Protein AF-E1JUS2-F1 (afdb_monomer_lite)

Sequence (202 aa):
METLTYNEILALEPRILEAEALARELAGSPTYDLWYSAVKPAFKFLVGIMSKHADPRLRTSEAYDVVYRHLLAIYETRPTDGAMPPPVAAPASPSSDPGQRICPACGQDMRDAESCGGPLIQVAGRVYERVRFGQESGNRWEEFDFCPECGVSHGGLHHPGCDIEECPRCRRQYLSCDCGEEEDGPGGPEAIPAMMPCEVLQ

Organism: NCBI:txid596151

Structure (mmCIF, N/CA/C/O backbone):
data_AF-E1JUS2-F1
#
_entry.id   AF-E1JUS2-F1
#
loop_
_atom_site.group_PDB
_atom_site.id
_atom_site.type_symbol
_atom_site.label_atom_id
_atom_site.label_alt_id
_atom_site.label_comp_id
_atom_site.label_asym_id
_atom_site.label_entity_id
_atom_site.label_seq_id
_atom_site.pdbx_PDB_ins_code
_atom_site.Cartn_x
_atom_site.Cartn_y
_atom_site.Cartn_z
_atom_site.occupancy
_atom_site.B_iso_or_equiv
_atom_site.auth_seq_id
_atom_site.auth_comp_id
_atom_site.auth_asym_id
_atom_site.auth_atom_id
_atom_site.pdbx_PDB_model_num
ATOM 1 N N . MET A 1 1 ? 4.082 21.229 -14.646 1.00 55.91 1 MET A N 1
ATOM 2 C CA . MET A 1 1 ? 5.490 20.789 -14.711 1.00 55.91 1 MET A CA 1
ATOM 3 C C . MET A 1 1 ? 5.667 20.082 -16.035 1.00 55.91 1 MET A C 1
ATOM 5 O O . MET A 1 1 ? 4.731 19.426 -16.470 1.00 55.91 1 MET A O 1
ATOM 9 N N . GLU A 1 2 ? 6.786 20.304 -16.710 1.00 62.16 2 GLU A N 1
ATOM 10 C CA . GLU A 1 2 ? 7.093 19.642 -17.980 1.00 62.16 2 GLU A CA 1
ATOM 11 C C . GLU A 1 2 ? 7.335 18.147 -17.712 1.00 62.16 2 GLU A C 1
ATOM 13 O O . GLU A 1 2 ? 7.986 17.799 -16.726 1.00 62.16 2 GLU A O 1
ATOM 18 N N . THR A 1 3 ? 6.748 17.261 -18.516 1.00 71.38 3 THR A N 1
ATOM 19 C CA . THR A 1 3 ? 6.907 15.809 -18.355 1.00 71.38 3 THR A CA 1
ATOM 20 C C . THR A 1 3 ? 8.319 15.393 -18.746 1.00 71.38 3 THR A C 1
ATOM 22 O O . THR A 1 3 ? 8.713 15.607 -19.891 1.00 71.38 3 THR A O 1
ATOM 25 N N . LEU A 1 4 ? 9.053 14.777 -17.817 1.00 80.19 4 LEU A N 1
ATOM 26 C CA . LEU A 1 4 ? 10.396 14.258 -18.070 1.00 80.19 4 LEU A CA 1
ATOM 27 C C . LEU A 1 4 ? 10.351 13.077 -19.046 1.00 80.19 4 LEU A C 1
ATOM 29 O O . LEU A 1 4 ? 9.523 12.173 -18.928 1.00 80.19 4 LEU A O 1
ATOM 33 N N . THR A 1 5 ? 11.275 13.064 -19.994 1.00 87.56 5 THR A N 1
ATOM 34 C CA . THR A 1 5 ? 11.527 11.917 -20.864 1.00 87.56 5 THR A CA 1
ATOM 35 C C . THR A 1 5 ? 12.328 10.845 -20.127 1.00 87.56 5 THR A C 1
ATOM 37 O O . THR A 1 5 ? 13.060 11.122 -19.178 1.00 87.56 5 THR A O 1
ATOM 40 N N . TYR A 1 6 ? 12.258 9.601 -20.606 1.00 83.50 6 TYR A N 1
ATOM 41 C CA . TYR A 1 6 ? 13.016 8.493 -20.019 1.00 83.50 6 TYR A CA 1
ATOM 42 C C . TYR A 1 6 ? 14.532 8.760 -19.967 1.00 83.50 6 TYR A C 1
ATOM 44 O O . TYR A 1 6 ? 15.177 8.490 -18.959 1.00 83.50 6 TYR A O 1
ATOM 52 N N . ASN A 1 7 ? 15.096 9.367 -21.017 1.00 86.56 7 ASN A N 1
ATOM 53 C CA . ASN A 1 7 ? 16.523 9.698 -21.072 1.00 86.56 7 ASN A CA 1
ATOM 54 C C . ASN A 1 7 ? 16.923 10.768 -20.044 1.00 86.56 7 ASN A C 1
ATOM 56 O O . ASN A 1 7 ? 18.016 10.706 -19.486 1.00 86.56 7 ASN A O 1
ATOM 60 N N . GLU A 1 8 ? 16.046 11.737 -19.776 1.00 85.25 8 GLU A N 1
ATOM 61 C CA . GLU A 1 8 ? 16.278 12.748 -18.738 1.00 85.25 8 GLU A CA 1
ATOM 62 C C . GLU A 1 8 ? 16.231 12.125 -17.343 1.00 85.25 8 GLU A C 1
ATOM 64 O O . GLU A 1 8 ? 17.037 12.477 -16.486 1.00 85.25 8 GLU A O 1
ATOM 69 N N . ILE A 1 9 ? 15.345 11.151 -17.129 1.00 85.19 9 ILE A N 1
ATOM 70 C CA . ILE A 1 9 ? 15.266 10.406 -15.871 1.00 85.19 9 ILE A CA 1
ATOM 71 C C . ILE A 1 9 ? 16.518 9.533 -15.678 1.00 85.19 9 ILE A C 1
ATOM 73 O O . ILE A 1 9 ? 17.108 9.547 -14.599 1.00 85.19 9 ILE A O 1
ATOM 77 N N . LEU A 1 10 ? 16.978 8.835 -16.722 1.00 84.31 10 LEU A N 1
ATOM 78 C CA . LEU A 1 10 ? 18.216 8.046 -16.692 1.00 84.31 10 LEU A CA 1
ATOM 79 C C . LEU A 1 10 ? 19.448 8.882 -16.325 1.00 84.31 10 LEU A C 1
ATOM 81 O O . LEU A 1 10 ? 20.312 8.417 -15.584 1.00 84.31 10 LEU A O 1
ATOM 85 N N . ALA A 1 11 ? 19.536 10.114 -16.832 1.00 84.12 11 ALA A N 1
ATOM 86 C CA . ALA A 1 11 ? 20.641 11.017 -16.522 1.00 84.12 11 ALA A CA 1
ATOM 87 C C . ALA A 1 11 ? 20.652 11.461 -15.048 1.00 84.12 11 ALA A C 1
ATOM 89 O O . ALA A 1 11 ? 21.707 11.807 -14.517 1.00 84.12 11 ALA A O 1
ATOM 90 N N . LEU A 1 12 ? 19.486 11.459 -14.399 1.00 81.56 12 LEU A N 1
ATOM 91 C CA . LEU A 1 12 ? 19.306 11.854 -13.004 1.00 81.56 12 LEU A CA 1
ATOM 92 C C . LEU A 1 12 ? 19.470 10.677 -12.031 1.00 81.56 12 LEU A C 1
ATOM 94 O O . LEU A 1 12 ? 19.869 10.894 -10.888 1.00 81.56 12 LEU A O 1
ATOM 98 N N . GLU A 1 13 ? 19.184 9.446 -12.464 1.00 80.56 13 GLU A N 1
ATOM 99 C CA . GLU A 1 13 ? 19.273 8.254 -11.620 1.00 80.56 13 GLU A CA 1
ATOM 100 C C . GLU A 1 13 ? 19.847 7.043 -12.385 1.00 80.56 13 GLU A C 1
ATOM 102 O O . GLU A 1 13 ? 19.099 6.231 -12.938 1.00 80.56 13 GLU A O 1
ATOM 107 N N . PRO A 1 14 ? 21.182 6.866 -12.396 1.00 78.38 14 PRO A N 1
ATOM 108 C CA . PRO A 1 14 ? 21.829 5.798 -13.155 1.00 78.38 14 PRO A CA 1
ATOM 109 C C . PRO A 1 14 ? 21.494 4.388 -12.642 1.00 78.38 14 PRO A C 1
ATOM 111 O O . PRO A 1 14 ? 21.668 3.428 -13.388 1.00 78.38 14 PRO A O 1
ATOM 114 N N . ARG A 1 15 ? 20.955 4.231 -11.420 1.00 77.25 15 ARG A N 1
ATOM 115 C CA . ARG A 1 15 ? 20.490 2.927 -10.902 1.00 77.25 15 ARG A CA 1
ATOM 116 C C . ARG A 1 15 ? 19.297 2.359 -11.675 1.00 77.25 15 ARG A C 1
ATOM 118 O O . ARG A 1 15 ? 19.045 1.160 -11.609 1.00 77.25 15 ARG A O 1
ATOM 125 N N . ILE A 1 16 ? 18.593 3.176 -12.461 1.00 80.38 16 ILE A N 1
ATOM 126 C CA . ILE A 1 16 ? 17.567 2.681 -13.391 1.00 80.38 16 ILE A CA 1
ATOM 127 C C . ILE A 1 16 ? 18.177 1.712 -14.415 1.00 80.38 16 ILE A C 1
ATOM 129 O O . ILE A 1 16 ? 17.523 0.740 -14.787 1.00 80.38 16 ILE A O 1
ATOM 133 N N . LEU A 1 17 ? 19.447 1.894 -14.798 1.00 82.19 17 LEU A N 1
ATOM 134 C CA . LEU A 1 17 ? 20.147 0.975 -15.700 1.00 82.19 17 LEU A CA 1
ATOM 135 C C . LEU A 1 17 ? 20.328 -0.422 -15.087 1.00 82.19 17 LEU A C 1
ATOM 137 O O . LEU A 1 17 ? 20.298 -1.413 -15.811 1.00 82.19 17 LEU A O 1
ATOM 141 N N . GLU A 1 18 ? 20.483 -0.522 -13.764 1.00 81.25 18 GLU A N 1
ATOM 142 C CA . GLU A 1 18 ? 20.555 -1.812 -13.063 1.00 81.25 18 GLU A CA 1
ATOM 143 C C . GLU A 1 18 ? 19.201 -2.534 -13.119 1.00 81.25 18 GLU A C 1
ATOM 145 O O . GLU A 1 18 ? 19.141 -3.735 -13.384 1.00 81.25 18 GLU A O 1
ATOM 150 N N . ALA A 1 19 ? 18.105 -1.788 -12.943 1.00 76.69 19 ALA A N 1
ATOM 151 C CA . ALA A 1 19 ? 16.752 -2.316 -13.087 1.00 76.69 19 ALA A CA 1
ATOM 152 C C . ALA A 1 19 ? 16.449 -2.735 -14.537 1.00 76.69 19 ALA A C 1
ATOM 154 O O . ALA A 1 19 ? 15.853 -3.789 -14.752 1.00 76.69 19 ALA A O 1
ATOM 155 N N . GLU A 1 20 ? 16.900 -1.963 -15.533 1.00 82.19 20 GLU A N 1
ATOM 156 C CA . GLU A 1 20 ? 16.817 -2.353 -16.944 1.00 82.19 20 GLU A CA 1
ATOM 157 C C . GLU A 1 20 ? 17.622 -3.615 -17.250 1.00 82.19 20 GLU A C 1
ATOM 159 O O . GLU A 1 20 ? 17.137 -4.485 -17.969 1.00 82.19 20 GLU A O 1
ATOM 164 N N . ALA A 1 21 ? 18.849 -3.726 -16.736 1.00 83.00 21 ALA A N 1
ATOM 165 C CA . ALA A 1 21 ? 19.699 -4.889 -16.966 1.00 83.00 21 ALA A CA 1
ATOM 166 C C . ALA A 1 21 ? 19.042 -6.164 -16.422 1.00 83.00 21 ALA A C 1
ATOM 168 O O . ALA A 1 21 ? 18.943 -7.155 -17.145 1.00 83.00 21 ALA A O 1
ATOM 169 N N . LEU A 1 22 ? 18.501 -6.102 -15.201 1.00 80.31 22 LEU A N 1
ATOM 170 C CA . LEU A 1 22 ? 17.740 -7.196 -14.599 1.00 80.31 22 LEU A CA 1
ATOM 171 C C . LEU A 1 22 ? 16.471 -7.521 -15.404 1.00 80.31 22 LEU A C 1
ATOM 173 O O . LEU A 1 22 ? 16.175 -8.684 -15.673 1.00 80.31 22 LEU A O 1
ATOM 177 N N . ALA A 1 23 ? 15.732 -6.495 -15.832 1.00 79.62 23 ALA A N 1
ATOM 178 C CA . ALA A 1 23 ? 14.540 -6.661 -16.657 1.00 79.62 23 ALA A CA 1
ATOM 179 C C . ALA A 1 23 ? 14.847 -7.338 -18.002 1.00 79.62 23 ALA A C 1
ATOM 181 O O . ALA A 1 23 ? 14.059 -8.174 -18.445 1.00 79.62 23 ALA A O 1
ATOM 182 N N . ARG A 1 24 ? 15.986 -7.006 -18.628 1.00 80.88 24 ARG A N 1
ATOM 183 C CA . ARG A 1 24 ? 16.476 -7.602 -19.883 1.00 80.88 24 ARG A CA 1
ATOM 184 C C . ARG A 1 24 ? 16.988 -9.026 -19.701 1.00 80.88 24 ARG A C 1
ATOM 186 O O . ARG A 1 24 ? 16.738 -9.853 -20.567 1.00 80.88 24 ARG A O 1
ATOM 193 N N . GLU A 1 25 ? 17.673 -9.328 -18.600 1.00 80.56 25 GLU A N 1
ATOM 194 C CA . GLU A 1 25 ? 18.136 -10.689 -18.287 1.00 80.56 25 GLU A CA 1
ATOM 195 C C . GLU A 1 25 ? 16.960 -11.664 -18.158 1.00 80.56 25 GLU A C 1
ATOM 197 O O . GLU A 1 25 ? 17.017 -12.805 -18.612 1.00 80.56 25 GLU A O 1
ATOM 202 N N . LEU A 1 26 ? 15.865 -11.180 -17.579 1.00 71.62 26 LEU A N 1
ATOM 203 C CA . LEU A 1 26 ? 14.646 -11.950 -17.372 1.00 71.62 26 LEU A CA 1
ATOM 204 C C . LEU A 1 26 ? 13.666 -11.830 -18.549 1.00 71.62 26 LEU A C 1
ATOM 206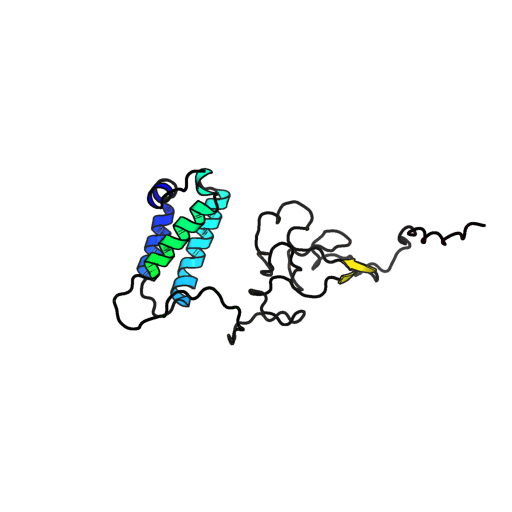 O O . LEU A 1 26 ? 12.640 -12.521 -18.564 1.00 71.62 26 LEU A O 1
ATOM 210 N N . ALA A 1 27 ? 13.949 -10.960 -19.524 1.00 67.56 27 ALA A N 1
ATOM 211 C CA . ALA A 1 27 ? 13.115 -10.777 -20.702 1.00 67.56 27 ALA A CA 1
ATOM 212 C C . ALA A 1 27 ? 13.061 -12.098 -21.478 1.00 67.56 27 ALA A C 1
ATOM 214 O O . ALA A 1 27 ? 14.073 -12.680 -21.863 1.00 67.56 27 ALA A O 1
ATOM 215 N N . GLY A 1 28 ? 11.850 -12.614 -21.667 1.00 60.00 28 GLY A N 1
ATOM 216 C CA . GLY A 1 28 ? 11.655 -13.967 -22.169 1.00 60.00 28 GLY A CA 1
ATOM 217 C C . GLY A 1 28 ? 11.531 -15.045 -21.086 1.00 60.00 28 GLY A C 1
ATOM 218 O O . GLY A 1 28 ? 11.646 -16.237 -21.369 1.00 60.00 28 GLY A O 1
ATOM 219 N N . SER A 1 29 ? 11.197 -14.687 -19.853 1.00 63.59 29 SER A N 1
ATOM 220 C CA . SER A 1 29 ? 10.541 -15.646 -18.969 1.00 63.59 29 SER A CA 1
ATOM 221 C C . SER A 1 29 ? 9.262 -16.193 -19.638 1.00 63.59 29 SER A C 1
ATOM 223 O O . SER A 1 29 ? 8.535 -15.434 -20.283 1.00 63.59 29 SER A O 1
ATOM 225 N N . PRO A 1 30 ? 8.968 -17.504 -19.551 1.00 60.56 30 PRO A N 1
ATOM 226 C CA . PRO A 1 30 ? 7.733 -18.080 -20.093 1.00 60.56 30 PRO A CA 1
ATOM 227 C C . PRO A 1 30 ? 6.469 -17.576 -19.380 1.00 60.56 30 PRO A C 1
ATOM 229 O O . PRO A 1 30 ? 5.373 -17.761 -19.898 1.00 60.56 30 PRO A O 1
ATOM 232 N N . THR A 1 31 ? 6.608 -16.938 -18.215 1.00 64.31 31 THR A N 1
ATOM 233 C CA . THR A 1 31 ? 5.482 -16.445 -17.415 1.00 64.31 31 THR A CA 1
ATOM 234 C C . THR A 1 31 ? 5.725 -15.012 -16.955 1.00 64.31 31 THR A C 1
ATOM 236 O O . THR A 1 31 ? 6.787 -14.721 -16.391 1.00 64.31 31 THR A O 1
ATOM 239 N N . TYR A 1 32 ? 4.709 -14.162 -17.115 1.00 65.31 32 TYR A N 1
ATOM 240 C CA . TYR A 1 32 ? 4.685 -12.792 -16.595 1.00 65.31 32 TYR A CA 1
ATOM 241 C C . TYR A 1 32 ? 5.000 -12.749 -15.099 1.00 65.31 32 TYR A C 1
ATOM 243 O O . TYR A 1 32 ? 5.825 -11.946 -14.676 1.00 65.31 32 TYR A O 1
ATOM 251 N N . ASP A 1 33 ? 4.429 -13.670 -14.319 1.00 62.38 33 ASP A N 1
ATOM 252 C CA . ASP A 1 33 ? 4.576 -13.691 -12.862 1.00 62.38 33 ASP A CA 1
ATOM 253 C C . ASP A 1 33 ? 6.027 -13.868 -12.416 1.00 62.38 33 ASP A C 1
ATOM 255 O O . ASP A 1 33 ? 6.490 -13.132 -11.554 1.00 62.38 33 ASP A O 1
ATOM 259 N N . LEU A 1 34 ? 6.793 -14.773 -13.035 1.00 66.75 34 LEU A N 1
ATOM 260 C CA . LEU A 1 34 ? 8.212 -14.946 -12.696 1.00 66.75 34 LEU A CA 1
ATOM 261 C C . LEU A 1 34 ? 9.044 -13.700 -13.018 1.00 66.75 34 LEU A C 1
ATOM 263 O O . LEU A 1 34 ? 9.914 -13.328 -12.233 1.00 66.75 34 LEU A O 1
ATOM 267 N N . TRP A 1 35 ? 8.778 -13.050 -14.154 1.00 75.38 35 TRP A N 1
ATOM 268 C CA . TRP A 1 35 ? 9.465 -11.807 -14.510 1.00 75.38 35 TRP A CA 1
ATOM 269 C C . TRP A 1 35 ? 9.090 -10.689 -13.536 1.00 75.38 35 TRP A C 1
ATOM 271 O O . TRP A 1 35 ? 9.955 -10.064 -12.926 1.00 75.38 35 TRP A O 1
ATOM 281 N N . TYR A 1 36 ? 7.792 -10.490 -13.325 1.00 69.31 36 TYR A N 1
ATOM 282 C CA . TYR A 1 36 ? 7.257 -9.442 -12.476 1.00 69.31 36 TYR A CA 1
ATOM 283 C C . TYR A 1 36 ? 7.685 -9.630 -11.018 1.00 69.31 36 TYR A C 1
ATOM 285 O O . TYR A 1 36 ? 8.146 -8.680 -10.401 1.00 69.31 36 TYR A O 1
ATOM 293 N N . SER A 1 37 ? 7.635 -10.841 -10.463 1.00 67.88 37 SER A N 1
ATOM 294 C CA . SER A 1 37 ? 8.099 -11.130 -9.100 1.00 67.88 37 SER A CA 1
ATOM 295 C C . SER A 1 37 ? 9.598 -10.909 -8.900 1.00 67.88 37 SER A C 1
ATOM 297 O O . SER A 1 37 ? 10.004 -10.607 -7.780 1.00 67.88 37 SER A O 1
ATOM 299 N N . ALA A 1 38 ? 10.414 -11.029 -9.946 1.00 70.94 38 ALA A N 1
ATOM 300 C CA . ALA A 1 38 ? 11.855 -10.802 -9.870 1.00 70.94 38 ALA A CA 1
ATOM 301 C C . ALA A 1 38 ? 12.243 -9.332 -10.124 1.00 70.94 38 ALA A C 1
ATOM 303 O O . ALA A 1 38 ? 13.144 -8.812 -9.467 1.00 70.94 38 ALA A O 1
ATOM 304 N N . VAL A 1 39 ? 11.526 -8.629 -11.006 1.00 73.00 39 VAL A N 1
ATOM 305 C CA . VAL A 1 39 ? 11.781 -7.216 -11.338 1.00 73.00 39 VAL A CA 1
ATOM 306 C C . VAL A 1 39 ? 11.089 -6.259 -10.360 1.00 73.00 39 VAL A C 1
ATOM 308 O O . VAL A 1 39 ? 11.655 -5.228 -9.998 1.00 73.00 39 VAL A O 1
ATOM 311 N N . LYS A 1 40 ? 9.894 -6.597 -9.856 1.00 71.50 40 LYS A N 1
ATOM 312 C CA . LYS A 1 40 ? 9.118 -5.762 -8.917 1.00 71.50 40 LYS A CA 1
ATOM 313 C C . LYS A 1 40 ? 9.881 -5.408 -7.639 1.00 71.50 40 LYS A C 1
ATOM 315 O O . LYS A 1 40 ? 9.768 -4.258 -7.230 1.00 71.50 40 LYS A O 1
ATOM 320 N N . PRO A 1 41 ? 10.639 -6.301 -6.978 1.00 72.06 41 PRO A N 1
ATOM 321 C CA . PRO A 1 41 ? 11.420 -5.932 -5.800 1.00 72.06 41 PRO A CA 1
ATOM 322 C C . PRO A 1 41 ? 12.496 -4.890 -6.113 1.00 72.06 41 PRO A C 1
ATOM 324 O O . PRO A 1 41 ? 12.624 -3.918 -5.372 1.00 72.06 41 PRO A O 1
ATOM 327 N N . ALA A 1 42 ? 13.208 -5.044 -7.235 1.00 68.19 42 ALA A N 1
ATOM 328 C CA . ALA A 1 42 ? 14.201 -4.074 -7.693 1.00 68.19 42 ALA A CA 1
ATOM 329 C C . ALA A 1 42 ? 13.546 -2.730 -8.048 1.00 68.19 42 ALA A C 1
ATOM 331 O O . ALA A 1 42 ? 14.024 -1.674 -7.640 1.00 68.19 42 ALA A O 1
ATOM 332 N N . PHE A 1 43 ? 12.388 -2.767 -8.709 1.00 70.56 43 PHE A N 1
ATOM 333 C CA . PHE A 1 43 ? 11.599 -1.580 -9.023 1.00 70.56 43 PHE A CA 1
ATOM 334 C C . PHE A 1 43 ? 11.040 -0.893 -7.769 1.00 70.56 43 PHE A C 1
ATOM 336 O O . PHE A 1 43 ? 11.148 0.316 -7.630 1.00 70.56 43 PHE A O 1
ATOM 343 N N . LYS A 1 44 ? 10.493 -1.645 -6.808 1.00 66.94 44 LYS A N 1
ATOM 344 C CA . LYS A 1 44 ? 9.970 -1.114 -5.538 1.00 66.94 44 LYS A CA 1
ATOM 345 C C . LYS A 1 44 ? 11.087 -0.497 -4.698 1.00 66.94 44 LYS A C 1
ATOM 347 O O . LYS A 1 44 ? 10.873 0.521 -4.046 1.00 66.94 44 LYS A O 1
ATOM 352 N N . PHE A 1 45 ? 12.280 -1.088 -4.734 1.00 67.50 45 PHE A N 1
ATOM 353 C CA . PHE A 1 45 ? 13.472 -0.520 -4.115 1.00 67.50 45 PHE A CA 1
ATOM 354 C C . PHE A 1 45 ? 13.886 0.789 -4.795 1.00 67.50 45 PHE A C 1
ATOM 356 O O . PHE A 1 45 ? 14.150 1.771 -4.106 1.00 67.50 45 PHE A O 1
ATOM 363 N N . LEU A 1 46 ? 13.847 0.838 -6.128 1.00 65.12 46 LEU A N 1
ATOM 364 C CA . LEU A 1 46 ? 14.107 2.046 -6.905 1.00 65.12 46 LEU A CA 1
ATOM 365 C C . LEU A 1 46 ? 13.077 3.149 -6.610 1.00 65.12 46 LEU A C 1
ATOM 367 O O . LEU A 1 46 ? 13.469 4.269 -6.314 1.00 65.12 46 LEU A O 1
ATOM 371 N N . VAL A 1 47 ? 11.781 2.826 -6.577 1.00 66.62 47 VAL A N 1
ATOM 372 C CA . VAL A 1 47 ? 10.702 3.755 -6.197 1.00 66.62 47 VAL A CA 1
ATOM 373 C C . VAL A 1 47 ? 10.888 4.256 -4.763 1.00 66.62 47 VAL A C 1
ATOM 375 O O . VAL A 1 47 ? 10.785 5.452 -4.504 1.00 66.62 47 VAL A O 1
ATOM 378 N N . GLY A 1 48 ? 11.242 3.372 -3.827 1.00 66.56 48 GLY A N 1
ATOM 379 C CA . GLY A 1 48 ? 11.521 3.745 -2.438 1.00 66.56 48 GLY A CA 1
ATOM 380 C C . GLY A 1 48 ? 12.754 4.643 -2.284 1.00 66.56 48 GLY A C 1
ATOM 381 O O . GLY A 1 48 ? 12.739 5.585 -1.490 1.00 66.56 48 GLY A O 1
ATOM 382 N N . ILE A 1 49 ? 13.809 4.389 -3.063 1.00 59.47 49 ILE A N 1
ATOM 383 C CA . ILE A 1 49 ? 14.991 5.252 -3.153 1.00 59.47 49 ILE A CA 1
ATOM 384 C C . ILE A 1 49 ? 14.623 6.590 -3.781 1.00 59.47 49 ILE A C 1
ATOM 386 O O . ILE A 1 49 ? 15.037 7.624 -3.267 1.00 59.47 49 ILE A O 1
ATOM 390 N N . MET A 1 50 ? 13.842 6.593 -4.859 1.00 62.41 50 MET A N 1
ATOM 391 C CA . MET A 1 50 ? 13.457 7.814 -5.553 1.00 62.41 50 MET A CA 1
ATOM 392 C C . MET A 1 50 ? 12.603 8.712 -4.660 1.00 62.41 50 MET A C 1
ATOM 394 O O . MET A 1 50 ? 12.885 9.901 -4.519 1.00 62.41 50 MET A O 1
ATOM 398 N N . SER A 1 51 ? 11.657 8.118 -3.939 1.00 63.56 51 SER A N 1
ATOM 399 C CA . SER A 1 51 ? 10.785 8.823 -3.005 1.00 63.56 51 SER A CA 1
ATOM 400 C C . SER A 1 51 ? 11.553 9.498 -1.864 1.00 63.56 51 SER A C 1
ATOM 402 O O . SER A 1 51 ? 11.160 10.573 -1.418 1.00 63.56 51 SER A O 1
ATOM 404 N N . LYS A 1 52 ? 12.655 8.899 -1.389 1.00 63.75 52 LYS A N 1
ATOM 405 C CA . LYS A 1 52 ? 13.399 9.383 -0.209 1.00 63.75 52 LYS A CA 1
ATOM 406 C C . LYS A 1 52 ? 14.671 10.161 -0.544 1.00 63.75 52 LYS A C 1
ATOM 408 O O . LYS A 1 52 ? 15.045 11.079 0.184 1.00 63.75 52 LYS A O 1
ATOM 413 N N . HIS A 1 53 ? 15.345 9.794 -1.627 1.00 55.97 53 HIS A N 1
ATOM 414 C CA . HIS A 1 53 ? 16.726 10.181 -1.905 1.00 55.97 53 HIS A CA 1
ATOM 415 C C . HIS A 1 53 ? 16.977 10.656 -3.338 1.00 55.97 53 HIS A C 1
ATOM 417 O O . HIS A 1 53 ? 18.042 11.226 -3.564 1.00 55.97 53 HIS A O 1
ATOM 423 N N . ALA A 1 54 ? 16.051 10.477 -4.290 1.00 64.00 54 ALA A N 1
ATOM 424 C CA . ALA A 1 54 ? 16.270 11.031 -5.626 1.00 64.00 54 ALA A CA 1
ATOM 425 C C . ALA A 1 54 ? 16.165 12.553 -5.629 1.00 64.00 54 ALA A C 1
ATOM 427 O O . ALA A 1 54 ? 15.556 13.170 -4.739 1.00 64.00 54 ALA A O 1
ATOM 428 N N . ASP A 1 55 ? 16.758 13.125 -6.677 1.00 67.25 55 ASP A N 1
ATOM 429 C CA . ASP A 1 55 ? 16.577 14.514 -7.068 1.00 67.25 55 ASP A CA 1
ATOM 430 C C . ASP A 1 55 ? 15.080 14.881 -6.983 1.00 67.25 55 ASP A C 1
ATOM 432 O O . ASP A 1 55 ? 14.240 14.122 -7.478 1.00 67.25 55 ASP A O 1
ATOM 436 N N . PRO A 1 56 ? 14.710 16.009 -6.347 1.00 73.38 56 PRO A N 1
ATOM 437 C CA . PRO A 1 56 ? 13.317 16.434 -6.212 1.00 73.38 56 PRO A CA 1
ATOM 438 C C . PRO A 1 56 ? 12.520 16.446 -7.525 1.00 73.38 56 PRO A C 1
ATOM 440 O O . PRO A 1 56 ? 11.303 16.289 -7.490 1.00 73.38 56 PRO A O 1
ATOM 443 N N . ARG A 1 57 ? 13.186 16.581 -8.680 1.00 72.06 57 ARG A N 1
ATOM 444 C CA . ARG A 1 57 ? 12.561 16.524 -10.013 1.00 72.06 57 ARG A CA 1
ATOM 445 C C . ARG A 1 57 ? 12.001 15.145 -10.370 1.00 72.06 57 ARG A C 1
ATOM 447 O O . ARG A 1 57 ? 11.099 15.065 -11.192 1.00 72.06 57 ARG A O 1
ATOM 454 N N . LEU A 1 58 ? 12.513 14.078 -9.760 1.00 72.00 58 LEU A N 1
ATOM 455 C CA . LEU A 1 58 ? 12.111 12.694 -10.023 1.00 72.00 58 LEU A CA 1
ATOM 456 C C . LEU A 1 58 ? 10.980 12.187 -9.120 1.00 72.00 58 LEU A C 1
ATOM 458 O O . LEU A 1 58 ? 10.514 11.067 -9.302 1.00 72.00 58 LEU A O 1
ATOM 462 N N . ARG A 1 59 ? 10.537 12.978 -8.138 1.00 72.56 59 ARG A N 1
ATOM 463 C CA . ARG A 1 59 ? 9.530 12.556 -7.146 1.00 72.56 59 ARG A CA 1
ATOM 464 C C . ARG A 1 59 ? 8.088 12.766 -7.612 1.00 72.56 59 ARG A C 1
ATOM 466 O O . ARG A 1 59 ? 7.182 12.769 -6.785 1.00 72.56 59 ARG A O 1
ATOM 473 N N . THR A 1 60 ? 7.870 12.982 -8.906 1.00 74.06 60 THR A N 1
ATOM 474 C CA . THR A 1 60 ? 6.532 13.198 -9.462 1.00 74.06 60 THR A CA 1
ATOM 475 C C . THR A 1 60 ? 5.915 11.881 -9.925 1.00 74.06 60 THR A C 1
ATOM 477 O O . THR A 1 60 ? 6.623 10.965 -10.350 1.00 74.06 60 THR A O 1
ATOM 480 N N . SER A 1 61 ? 4.587 11.785 -9.866 1.00 69.12 61 SER A N 1
ATOM 481 C CA . SER A 1 61 ? 3.836 10.626 -10.367 1.00 69.12 61 SER A CA 1
ATOM 482 C C . SER A 1 61 ? 4.130 10.355 -11.846 1.00 69.12 61 SER A C 1
ATOM 484 O O . SER A 1 61 ? 4.249 9.200 -12.249 1.00 69.12 61 SER A O 1
ATOM 486 N N . GLU A 1 62 ? 4.338 11.404 -12.646 1.00 77.75 62 GLU A N 1
ATOM 487 C CA . GLU A 1 62 ? 4.666 11.284 -14.067 1.00 77.75 62 GLU A CA 1
ATOM 488 C C . GLU A 1 62 ? 6.043 10.648 -14.299 1.00 77.75 62 GLU A C 1
ATOM 490 O O . GLU A 1 62 ? 6.197 9.849 -15.221 1.00 77.75 62 GLU A O 1
ATOM 495 N N . ALA A 1 63 ? 7.041 10.956 -13.463 1.00 74.25 63 ALA A N 1
ATOM 496 C CA . ALA A 1 63 ? 8.372 10.362 -13.582 1.00 74.25 63 ALA A CA 1
ATOM 497 C C . ALA A 1 63 ? 8.342 8.854 -13.278 1.00 74.25 63 ALA A C 1
ATOM 499 O O . ALA A 1 63 ? 8.959 8.066 -13.997 1.00 74.25 63 ALA A O 1
ATOM 500 N N . TYR A 1 64 ? 7.573 8.438 -12.267 1.00 76.94 64 TYR A N 1
ATOM 501 C CA . TYR A 1 64 ? 7.378 7.019 -11.952 1.00 76.94 64 TYR A CA 1
ATOM 502 C C . TYR A 1 64 ? 6.684 6.257 -13.083 1.00 76.94 64 TYR A C 1
ATOM 504 O O . TYR A 1 64 ? 7.122 5.162 -13.445 1.00 76.94 64 TYR A O 1
ATOM 512 N N . ASP A 1 65 ? 5.641 6.843 -13.670 1.00 80.44 65 ASP A N 1
ATOM 513 C CA . ASP A 1 65 ? 4.889 6.234 -14.768 1.00 80.44 65 ASP A CA 1
ATOM 514 C C . ASP A 1 65 ? 5.753 6.046 -16.029 1.00 80.44 65 ASP A C 1
ATOM 516 O O . ASP A 1 65 ? 5.695 5.004 -16.684 1.00 80.44 65 ASP A O 1
ATOM 520 N N . VAL A 1 66 ? 6.632 7.007 -16.337 1.00 83.88 66 VAL A N 1
ATOM 521 C CA . VAL A 1 66 ? 7.576 6.898 -17.463 1.00 83.88 66 VAL A CA 1
ATOM 522 C C . VAL A 1 66 ? 8.554 5.731 -17.276 1.00 83.88 66 VAL A C 1
ATOM 524 O O . VAL A 1 66 ? 8.773 4.970 -18.221 1.00 83.88 66 VAL A O 1
ATOM 527 N N . VAL A 1 67 ? 9.113 5.544 -16.074 1.00 81.12 67 VAL A N 1
ATOM 528 C CA . VAL A 1 67 ? 10.016 4.411 -15.785 1.00 81.12 67 VAL A CA 1
ATOM 529 C C . VAL A 1 67 ? 9.257 3.085 -15.848 1.00 81.12 67 VAL A C 1
ATOM 531 O O . VAL A 1 67 ? 9.736 2.125 -16.453 1.00 81.12 67 VAL A O 1
ATOM 534 N N . TYR A 1 68 ? 8.056 3.030 -15.269 1.00 77.56 68 TYR A N 1
ATOM 535 C CA . TYR A 1 68 ? 7.239 1.820 -15.247 1.00 77.56 68 TYR A CA 1
ATOM 536 C C . TYR A 1 68 ? 6.855 1.356 -16.659 1.00 77.56 68 TYR A C 1
ATOM 538 O O . TYR A 1 68 ? 7.078 0.195 -17.013 1.00 77.56 68 TYR A O 1
ATOM 546 N N . ARG A 1 69 ? 6.364 2.276 -17.502 1.00 82.88 69 ARG A N 1
ATOM 547 C CA . ARG A 1 69 ? 6.035 1.987 -18.906 1.00 82.88 69 ARG A CA 1
ATOM 548 C C . ARG A 1 69 ? 7.249 1.512 -19.702 1.00 82.88 69 ARG A C 1
ATOM 550 O O . ARG A 1 69 ? 7.110 0.619 -20.534 1.00 82.88 69 ARG A O 1
ATOM 557 N N . HIS A 1 70 ? 8.435 2.061 -19.437 1.00 84.38 70 HIS A N 1
ATOM 558 C CA . HIS A 1 70 ? 9.658 1.628 -20.111 1.00 84.38 70 HIS A CA 1
ATOM 559 C C . HIS A 1 70 ? 10.034 0.180 -19.765 1.00 84.38 70 HIS A C 1
ATOM 561 O O . HIS A 1 70 ? 10.297 -0.624 -20.658 1.00 84.38 70 HIS A O 1
ATOM 567 N N . LEU A 1 71 ? 10.016 -0.178 -18.478 1.00 79.19 71 LEU A N 1
ATOM 568 C CA . LEU A 1 71 ? 10.348 -1.535 -18.032 1.00 79.19 71 LEU A CA 1
ATOM 569 C C . LEU A 1 71 ? 9.343 -2.575 -18.544 1.00 79.19 71 LEU A C 1
ATOM 571 O O . LEU A 1 71 ? 9.741 -3.677 -18.918 1.00 79.19 71 LEU A O 1
ATOM 575 N N . LEU A 1 72 ? 8.056 -2.225 -18.611 1.00 77.50 72 LEU A N 1
ATOM 576 C CA . LEU A 1 72 ? 7.039 -3.082 -19.224 1.00 77.50 72 LEU A CA 1
ATOM 577 C C . LEU A 1 72 ? 7.275 -3.284 -20.724 1.00 77.50 72 LEU A C 1
ATOM 579 O O . LEU A 1 72 ? 7.167 -4.408 -21.208 1.00 77.50 72 LEU A O 1
ATOM 583 N N . ALA A 1 73 ? 7.669 -2.240 -21.455 1.00 80.00 73 ALA A N 1
ATOM 584 C CA . ALA A 1 73 ? 7.981 -2.369 -22.876 1.00 80.00 73 ALA A CA 1
ATOM 585 C C . ALA A 1 73 ? 9.147 -3.348 -23.130 1.00 80.00 73 ALA A C 1
ATOM 587 O O . ALA A 1 73 ? 9.115 -4.101 -24.101 1.00 80.00 73 ALA A O 1
ATOM 588 N N . ILE A 1 74 ? 10.147 -3.400 -22.237 1.00 79.88 74 ILE A N 1
ATOM 589 C CA . ILE A 1 74 ? 11.242 -4.389 -22.300 1.00 79.88 74 ILE A CA 1
ATOM 590 C C . ILE A 1 74 ? 10.700 -5.821 -22.175 1.00 79.88 74 ILE A C 1
ATOM 592 O O . ILE A 1 74 ? 11.158 -6.721 -22.879 1.00 79.88 74 ILE A O 1
ATOM 596 N N . TYR A 1 75 ? 9.705 -6.040 -21.316 1.00 67.00 75 TYR A N 1
ATOM 597 C CA . TYR A 1 75 ? 9.049 -7.340 -21.190 1.00 67.00 75 TYR A CA 1
ATOM 598 C C . TYR A 1 75 ? 8.246 -7.722 -22.445 1.00 67.00 75 TYR A C 1
ATOM 600 O O . TYR A 1 75 ? 8.313 -8.865 -22.897 1.00 67.00 75 TYR A O 1
ATOM 608 N N . GLU A 1 76 ? 7.511 -6.771 -23.027 1.00 66.50 76 GLU A N 1
ATOM 609 C CA . GLU A 1 76 ? 6.666 -6.994 -24.211 1.00 66.50 76 GLU A CA 1
ATOM 610 C C . GLU A 1 76 ? 7.468 -7.289 -25.486 1.00 66.50 76 GLU A C 1
ATOM 612 O O . GLU A 1 76 ? 6.944 -7.875 -26.437 1.00 66.50 76 GLU A O 1
ATOM 617 N N . THR A 1 77 ? 8.759 -6.953 -25.514 1.00 60.88 77 THR A N 1
ATOM 618 C CA . THR A 1 77 ? 9.645 -7.374 -26.598 1.00 60.88 77 THR A CA 1
ATOM 619 C C . THR A 1 77 ? 9.986 -8.864 -26.488 1.00 60.88 77 THR A C 1
ATOM 621 O O . THR A 1 77 ? 11.030 -9.244 -25.962 1.00 60.88 77 THR A O 1
ATOM 624 N N . ARG A 1 78 ? 9.133 -9.738 -27.042 1.00 52.50 78 ARG A N 1
ATOM 625 C CA . ARG A 1 78 ? 9.514 -11.120 -27.377 1.00 52.50 78 ARG A CA 1
ATOM 626 C C . ARG A 1 78 ? 9.356 -11.411 -28.876 1.00 52.50 78 ARG A C 1
ATOM 628 O O . ARG A 1 78 ? 8.348 -11.013 -29.461 1.00 52.50 78 ARG A O 1
ATOM 635 N N . PRO A 1 79 ? 10.322 -12.117 -29.504 1.00 46.88 79 PRO A N 1
ATOM 636 C CA . PRO A 1 79 ? 10.173 -12.652 -30.852 1.00 46.88 79 PRO A CA 1
ATOM 637 C C . PRO A 1 79 ? 8.987 -13.617 -30.886 1.00 46.88 79 PRO A C 1
ATOM 639 O O . PRO A 1 79 ? 8.814 -14.421 -29.972 1.00 46.88 79 PRO A O 1
ATOM 642 N N . THR A 1 80 ? 8.178 -13.482 -31.931 1.00 45.78 80 THR A N 1
ATOM 643 C CA . THR A 1 80 ? 7.021 -14.309 -32.286 1.00 45.78 80 THR A CA 1
ATOM 644 C C . THR A 1 80 ? 7.195 -15.777 -31.899 1.00 45.78 80 THR A C 1
ATOM 646 O O . THR A 1 80 ? 8.129 -16.399 -32.387 1.00 45.78 80 THR A O 1
ATOM 649 N N . ASP A 1 81 ? 6.319 -16.297 -31.034 1.00 37.38 81 ASP A N 1
ATOM 650 C CA . ASP A 1 81 ? 5.655 -17.606 -31.163 1.00 37.38 81 ASP A CA 1
ATOM 651 C C . ASP A 1 81 ? 4.794 -17.850 -29.915 1.00 37.38 81 ASP A C 1
ATOM 653 O O . ASP A 1 81 ? 5.256 -18.325 -28.880 1.00 37.38 81 ASP A O 1
ATOM 657 N N . GLY A 1 82 ? 3.516 -17.481 -30.013 1.00 41.72 82 GLY A N 1
ATOM 658 C CA . GLY A 1 82 ? 2.528 -17.661 -28.948 1.00 41.72 82 GLY A CA 1
ATOM 659 C C . GLY A 1 82 ? 1.905 -16.339 -28.526 1.00 41.72 82 GLY A C 1
ATOM 660 O O . GLY A 1 82 ? 2.281 -15.755 -27.517 1.00 41.72 82 GLY A O 1
ATOM 661 N N . ALA A 1 83 ? 0.970 -15.859 -29.345 1.00 43.94 83 ALA A N 1
ATOM 662 C CA . ALA A 1 83 ? 0.210 -14.639 -29.112 1.00 43.94 83 ALA A CA 1
ATOM 663 C C . ALA A 1 83 ? -0.381 -14.574 -27.690 1.00 43.94 83 ALA A C 1
ATOM 665 O O . ALA A 1 83 ? -1.048 -15.511 -27.252 1.00 43.94 83 ALA A O 1
ATOM 666 N N . MET A 1 84 ? -0.209 -13.432 -27.022 1.00 41.09 84 MET A N 1
ATOM 667 C CA . MET A 1 84 ? -1.085 -12.998 -25.932 1.00 41.09 84 MET A CA 1
ATOM 668 C C . MET A 1 84 ? -1.986 -11.856 -26.431 1.00 41.09 84 MET A C 1
ATOM 670 O O . MET A 1 84 ? -1.563 -11.085 -27.298 1.00 41.09 84 MET A O 1
ATOM 674 N N . PRO A 1 85 ? -3.233 -11.767 -25.937 1.00 42.22 85 PRO A N 1
ATOM 675 C CA . PRO A 1 85 ? -4.193 -10.756 -26.362 1.00 42.22 85 PRO A CA 1
ATOM 676 C C . PRO A 1 85 ? -3.778 -9.354 -25.874 1.00 42.22 85 PRO A C 1
ATOM 678 O O . PRO A 1 85 ? -2.978 -9.246 -24.942 1.00 42.22 85 PRO A O 1
ATOM 681 N N . PRO A 1 86 ? -4.304 -8.278 -26.498 1.00 39.03 86 PRO A N 1
ATOM 682 C CA . PRO A 1 86 ? -3.995 -6.900 -26.108 1.00 39.03 86 PRO A CA 1
ATOM 683 C C . PRO A 1 86 ? -4.333 -6.644 -24.631 1.00 39.03 86 PRO A C 1
ATOM 685 O O . PRO A 1 86 ? -5.179 -7.358 -24.082 1.00 39.03 86 PRO A O 1
ATOM 688 N N . PRO A 1 87 ? -3.735 -5.615 -23.995 1.00 43.38 87 PRO A N 1
ATOM 689 C CA . PRO A 1 87 ? -4.052 -5.258 -22.620 1.00 43.38 87 PRO A CA 1
ATOM 690 C C . PRO A 1 87 ? -5.520 -4.835 -22.568 1.00 43.38 87 PRO A C 1
ATOM 692 O O . PRO A 1 87 ? -5.891 -3.731 -22.970 1.00 43.38 87 PRO A O 1
ATOM 695 N N . VAL A 1 88 ? -6.388 -5.749 -22.142 1.00 36.06 88 VAL A N 1
ATOM 696 C CA . VAL A 1 88 ? -7.795 -5.437 -21.932 1.00 36.06 88 VAL A CA 1
ATOM 697 C C . VAL A 1 88 ? -7.859 -4.636 -20.640 1.00 36.06 88 VAL A C 1
ATOM 699 O O . VAL A 1 88 ? -7.359 -5.084 -19.608 1.00 36.06 88 VAL A O 1
ATOM 702 N N . ALA A 1 89 ? -8.440 -3.437 -20.721 1.00 41.31 89 ALA A N 1
ATOM 703 C CA . ALA A 1 89 ? -8.750 -2.608 -19.566 1.00 41.31 89 ALA A CA 1
ATOM 704 C C . ALA A 1 89 ? -9.382 -3.466 -18.462 1.00 41.31 89 ALA A C 1
ATOM 706 O O . ALA A 1 89 ? -10.295 -4.243 -18.741 1.00 41.31 89 ALA A O 1
ATOM 707 N N . ALA A 1 90 ? -8.850 -3.324 -17.246 1.00 44.19 90 ALA A N 1
ATOM 708 C CA . ALA A 1 90 ? -9.168 -4.123 -16.072 1.00 44.19 90 ALA A CA 1
ATOM 709 C C . ALA A 1 90 ? -10.665 -4.465 -15.954 1.00 44.19 90 ALA A C 1
ATOM 711 O O . ALA A 1 90 ? -11.475 -3.576 -15.682 1.00 44.19 90 ALA A O 1
ATOM 712 N N . PRO A 1 91 ? -11.049 -5.746 -16.075 1.00 35.97 91 PRO A N 1
ATOM 713 C CA . PRO A 1 91 ? -12.265 -6.233 -15.470 1.00 35.97 91 PRO A CA 1
ATOM 714 C C . PRO A 1 91 ? -11.912 -6.876 -14.129 1.00 35.97 91 PRO A C 1
ATOM 716 O O . PRO A 1 91 ? -11.130 -7.824 -14.049 1.00 35.97 91 PRO A O 1
ATOM 719 N N . ALA A 1 92 ? -12.532 -6.366 -13.069 1.00 52.03 92 ALA A N 1
ATOM 720 C CA . ALA A 1 92 ? -12.636 -7.075 -11.805 1.00 52.03 92 ALA A CA 1
ATOM 721 C C . ALA A 1 92 ? -13.252 -8.464 -12.049 1.00 52.03 92 ALA A C 1
ATOM 723 O O . ALA A 1 92 ? -14.349 -8.559 -12.606 1.00 52.03 92 ALA A O 1
ATOM 724 N N . SER A 1 93 ? -12.563 -9.540 -11.657 1.00 39.72 93 SER A N 1
ATOM 725 C CA . SER A 1 93 ? -13.147 -10.881 -11.514 1.00 39.72 93 SER A CA 1
ATOM 726 C C . SER A 1 93 ? -12.267 -11.807 -10.657 1.00 39.72 93 SER A C 1
ATOM 728 O O . SER A 1 93 ? -11.054 -11.618 -10.600 1.00 39.72 93 SER A O 1
ATOM 730 N N . PRO A 1 94 ? -12.888 -12.774 -9.956 1.00 47.81 94 PRO A N 1
ATOM 731 C CA . PRO A 1 94 ? -12.374 -13.377 -8.729 1.00 47.81 94 PRO A CA 1
ATOM 732 C C . PRO A 1 94 ? -11.334 -14.468 -9.008 1.00 47.81 94 PRO A C 1
ATOM 734 O O . PRO A 1 94 ? -11.493 -15.283 -9.918 1.00 47.81 94 PRO A O 1
ATOM 737 N N . SER A 1 95 ? -10.265 -14.495 -8.211 1.00 43.06 95 SER A N 1
ATOM 738 C CA . SER A 1 95 ? -9.137 -15.408 -8.391 1.00 43.06 95 SER A CA 1
ATOM 739 C C . SER A 1 95 ? -9.416 -16.801 -7.803 1.00 43.06 95 SER A C 1
ATOM 741 O O . SER A 1 95 ? -10.109 -16.967 -6.803 1.00 43.06 95 SER A O 1
ATOM 743 N N . SER A 1 96 ? -8.870 -17.832 -8.452 1.00 42.09 96 SER A N 1
ATOM 744 C CA . SER A 1 96 ? -8.821 -19.230 -7.986 1.00 42.09 96 SER A CA 1
ATOM 745 C C . SER A 1 96 ? -7.358 -19.645 -7.751 1.00 42.09 96 SER A C 1
ATOM 747 O O . SER A 1 96 ? -6.893 -20.642 -8.292 1.00 42.09 96 SER A O 1
ATOM 749 N N . ASP A 1 97 ? -6.600 -18.821 -7.022 1.00 44.81 97 ASP A N 1
ATOM 750 C CA . ASP A 1 97 ? -5.202 -19.066 -6.618 1.00 44.81 97 ASP A CA 1
ATOM 751 C C . ASP A 1 97 ? -5.125 -19.713 -5.208 1.00 44.81 97 ASP A C 1
ATOM 753 O O . ASP A 1 97 ? -5.753 -19.187 -4.286 1.00 44.81 97 ASP A O 1
ATOM 757 N N . PRO A 1 98 ? -4.371 -20.813 -4.977 1.00 43.72 98 PRO A N 1
ATOM 758 C CA . PRO A 1 98 ? -4.222 -21.427 -3.650 1.00 43.72 98 PRO A CA 1
ATOM 759 C C . PRO A 1 98 ? -3.478 -20.567 -2.605 1.00 43.72 98 PRO A C 1
ATOM 761 O O . PRO A 1 98 ? -3.370 -20.983 -1.452 1.00 43.72 98 PRO A O 1
ATOM 764 N N . GLY A 1 99 ? -2.955 -19.393 -2.984 1.00 53.19 99 GLY A N 1
ATOM 765 C CA . GLY A 1 99 ? -2.260 -18.437 -2.110 1.00 53.19 99 GLY A CA 1
ATOM 766 C C . GLY A 1 99 ? -3.122 -17.301 -1.542 1.00 53.19 99 GLY A C 1
ATOM 767 O O . GLY A 1 99 ? -2.568 -16.347 -0.990 1.00 53.19 99 GLY A O 1
ATOM 768 N N . GLN A 1 100 ? -4.450 -17.364 -1.687 1.00 54.88 100 GLN A N 1
ATOM 769 C CA . GLN A 1 100 ? -5.351 -16.320 -1.193 1.00 54.88 100 GLN A CA 1
ATOM 770 C C . GLN A 1 100 ? -5.230 -16.139 0.325 1.00 54.88 100 GLN A C 1
ATOM 772 O O . GLN A 1 100 ? -5.505 -17.054 1.106 1.00 54.88 100 GLN A O 1
ATOM 777 N N . ARG A 1 101 ? -4.883 -14.922 0.759 1.00 71.50 101 ARG A N 1
ATOM 778 C CA . ARG A 1 101 ? -5.032 -14.507 2.161 1.00 71.50 101 ARG A CA 1
ATOM 779 C C . ARG A 1 101 ? -6.450 -13.998 2.347 1.00 71.50 101 ARG A C 1
ATOM 781 O O . ARG A 1 101 ? -6.673 -12.797 2.469 1.00 71.50 101 ARG A O 1
ATOM 788 N N . ILE A 1 102 ? -7.415 -14.913 2.289 1.00 82.19 102 ILE A N 1
ATOM 789 C CA . ILE A 1 102 ? -8.808 -14.553 2.531 1.00 82.19 102 ILE A CA 1
ATOM 790 C C . ILE A 1 102 ? -8.938 -14.075 3.970 1.00 82.19 102 ILE A C 1
ATOM 792 O O . ILE A 1 102 ? -8.679 -14.818 4.919 1.00 82.19 102 ILE A O 1
ATOM 796 N N . CYS A 1 103 ? -9.347 -12.822 4.126 1.00 81.81 103 CYS A N 1
ATOM 797 C CA . CYS A 1 103 ? -9.650 -12.265 5.427 1.00 81.81 103 CYS A CA 1
ATOM 798 C C . CYS A 1 103 ? -10.899 -12.968 5.988 1.00 81.81 103 CYS A C 1
ATOM 800 O O . CYS A 1 103 ? -11.960 -12.899 5.362 1.00 81.81 103 CYS A O 1
ATOM 802 N N . PRO A 1 104 ? -10.842 -13.583 7.182 1.00 79.06 104 PRO A N 1
ATOM 803 C CA . PRO A 1 104 ? -12.005 -14.257 7.760 1.00 79.06 104 PRO A CA 1
ATOM 804 C C . PRO A 1 104 ? -13.141 -13.290 8.128 1.00 79.06 104 PRO A C 1
ATOM 806 O O . PRO A 1 104 ? -14.278 -13.725 8.278 1.00 79.06 104 PRO A O 1
ATOM 809 N N . ALA A 1 105 ? -12.861 -11.988 8.268 1.00 80.81 105 ALA A N 1
ATOM 810 C CA . ALA A 1 105 ? -13.872 -10.995 8.631 1.00 80.81 105 ALA A CA 1
ATOM 811 C C . ALA A 1 105 ? -14.680 -10.464 7.439 1.00 80.81 105 ALA A C 1
ATOM 813 O O . ALA A 1 105 ? -15.869 -10.199 7.596 1.00 80.81 105 ALA A O 1
ATOM 814 N N . CYS A 1 106 ? -14.070 -10.292 6.261 1.00 82.88 106 CYS A N 1
ATOM 815 C CA . CYS A 1 106 ? -14.774 -9.767 5.081 1.00 82.88 106 CYS A CA 1
ATOM 816 C C . CYS A 1 106 ? -14.912 -10.770 3.930 1.00 82.88 106 CYS A C 1
ATOM 818 O O . CYS A 1 106 ? -15.670 -10.511 3.000 1.00 82.88 106 CYS A O 1
ATOM 820 N N . GLY A 1 107 ? -14.206 -11.902 3.973 1.00 81.94 107 GLY A N 1
ATOM 821 C CA . GLY A 1 107 ? -14.253 -12.929 2.931 1.00 81.94 107 GLY A CA 1
ATOM 822 C C . GLY A 1 107 ? -13.567 -12.539 1.618 1.00 81.94 107 GLY A C 1
ATOM 823 O O . GLY A 1 107 ? -13.683 -13.273 0.642 1.00 81.94 107 GLY A O 1
ATOM 824 N N . GLN A 1 108 ? -12.862 -11.406 1.581 1.00 81.94 108 GLN A N 1
ATOM 825 C CA . GLN A 1 108 ? -12.106 -10.934 0.417 1.00 81.94 108 GLN A CA 1
ATOM 826 C C . GLN A 1 108 ? -10.612 -11.257 0.574 1.00 81.94 108 GLN A C 1
ATOM 828 O O . GLN A 1 108 ? -10.123 -11.391 1.701 1.00 81.94 108 GLN A O 1
ATOM 833 N N . ASP A 1 109 ? -9.883 -11.373 -0.542 1.00 82.19 109 ASP A N 1
ATOM 834 C CA . ASP A 1 109 ? -8.414 -11.408 -0.517 1.00 82.19 109 ASP A CA 1
ATOM 835 C C . ASP A 1 109 ? -7.911 -10.053 -0.009 1.00 82.19 109 ASP A C 1
ATOM 837 O O . ASP A 1 109 ? -8.302 -9.002 -0.521 1.00 82.19 109 ASP A O 1
ATOM 841 N N . MET A 1 110 ? -7.055 -10.079 1.013 1.00 72.06 110 MET A N 1
ATOM 842 C CA . MET A 1 110 ? -6.511 -8.868 1.635 1.00 72.06 110 MET A CA 1
ATOM 843 C C . MET A 1 110 ? -5.754 -7.954 0.655 1.00 72.06 110 MET A C 1
ATOM 845 O O . MET A 1 110 ? -5.563 -6.780 0.945 1.00 72.06 110 MET A O 1
ATOM 849 N N . ARG A 1 111 ? -5.305 -8.468 -0.498 1.00 67.75 111 ARG A N 1
ATOM 850 C CA . ARG A 1 111 ? -4.598 -7.686 -1.529 1.00 67.75 111 ARG A CA 1
ATOM 851 C C . ARG A 1 111 ? -5.525 -6.935 -2.481 1.00 67.75 111 ARG A C 1
ATOM 853 O O . ARG A 1 111 ? -5.071 -5.992 -3.120 1.00 67.75 111 ARG A O 1
ATOM 860 N N . ASP A 1 112 ? -6.780 -7.365 -2.579 1.00 71.06 112 ASP A N 1
ATOM 861 C CA . ASP A 1 112 ? -7.746 -6.850 -3.554 1.00 71.06 112 ASP A CA 1
ATOM 862 C C . ASP A 1 112 ? -8.854 -6.015 -2.888 1.00 71.06 112 ASP A C 1
ATOM 864 O O . ASP A 1 112 ? -9.633 -5.345 -3.566 1.00 71.06 112 ASP A O 1
ATOM 868 N N . ALA A 1 113 ? -8.966 -6.064 -1.557 1.00 75.50 113 ALA A N 1
ATOM 869 C CA . ALA A 1 113 ? -10.010 -5.369 -0.818 1.00 75.50 113 ALA A CA 1
ATOM 870 C C . ALA A 1 113 ? -9.679 -3.878 -0.622 1.00 75.50 113 ALA A C 1
ATOM 872 O O . ALA A 1 113 ? -8.757 -3.520 0.107 1.00 75.50 113 ALA A O 1
ATOM 873 N N . GLU A 1 114 ? -10.505 -2.991 -1.187 1.00 83.62 114 GLU A N 1
ATOM 874 C CA . GLU A 1 114 ? -10.397 -1.537 -0.962 1.00 83.62 114 GLU A CA 1
ATOM 875 C C . GLU A 1 114 ? -10.659 -1.133 0.500 1.00 83.62 114 GLU A C 1
ATOM 877 O O . GLU A 1 114 ? -10.206 -0.090 0.963 1.00 83.62 114 GLU A O 1
ATOM 882 N N . SER A 1 115 ? -11.421 -1.947 1.234 1.00 87.38 115 SER A N 1
ATOM 883 C CA . SER A 1 115 ? -11.735 -1.778 2.652 1.00 87.38 115 SER A CA 1
ATOM 884 C C . SER A 1 115 ? -12.148 -3.116 3.249 1.00 87.38 115 SER A C 1
ATOM 886 O O . SER A 1 115 ? -12.910 -3.863 2.637 1.00 87.38 115 SER A O 1
ATOM 888 N N . CYS A 1 116 ? -11.752 -3.393 4.489 1.00 87.19 116 CYS A N 1
ATOM 889 C CA . CYS A 1 116 ? -12.390 -4.443 5.274 1.00 87.19 116 CYS A CA 1
ATOM 890 C C . CYS A 1 116 ? -13.816 -4.028 5.693 1.00 87.19 116 CYS A C 1
ATOM 892 O O . CYS A 1 116 ? -14.169 -2.845 5.712 1.00 87.19 116 CYS A O 1
ATOM 894 N N . GLY A 1 117 ? -14.647 -5.013 6.040 1.00 81.69 117 GLY A N 1
ATOM 895 C CA . GLY A 1 117 ? -15.981 -4.800 6.602 1.00 81.69 117 GLY A CA 1
ATOM 896 C C . GLY A 1 117 ? -15.969 -4.515 8.108 1.00 81.69 117 GLY A C 1
ATOM 897 O O . GLY A 1 117 ? -14.970 -4.747 8.790 1.00 81.69 117 GLY A O 1
ATOM 898 N N . GLY A 1 118 ? -17.111 -4.043 8.619 1.00 80.69 118 GLY A N 1
ATOM 899 C CA . GLY A 1 118 ? -17.333 -3.777 10.044 1.00 80.69 118 GLY A CA 1
ATOM 900 C C . GLY A 1 118 ? -16.737 -2.440 10.495 1.00 80.69 118 GLY A C 1
ATOM 901 O O . GLY A 1 118 ? -15.624 -2.429 11.012 1.00 80.69 118 GLY A O 1
ATOM 902 N N . PRO A 1 119 ? -17.455 -1.311 10.331 1.00 81.25 119 PRO A N 1
ATOM 903 C CA . PRO A 1 119 ? -16.958 0.010 10.730 1.00 81.25 119 PRO A CA 1
ATOM 904 C C . PRO A 1 119 ? -16.925 0.213 12.246 1.00 81.25 119 PRO A C 1
ATOM 906 O O . PRO A 1 119 ? -16.334 1.178 12.715 1.00 81.25 119 PRO A O 1
ATOM 909 N N . LEU A 1 120 ? -17.560 -0.678 13.008 1.00 85.50 120 LEU A N 1
ATOM 910 C CA . LEU A 1 120 ? -17.696 -0.570 14.452 1.00 85.50 120 LEU A CA 1
ATOM 911 C C . LEU A 1 120 ? -16.882 -1.650 15.156 1.00 85.50 120 LEU A C 1
ATOM 913 O O . LEU A 1 120 ? -16.858 -2.801 14.719 1.00 85.50 120 LEU A O 1
ATOM 917 N N . ILE A 1 121 ? -16.267 -1.277 16.273 1.00 85.69 121 ILE A N 1
ATOM 918 C CA . ILE A 1 121 ? -15.508 -2.176 17.137 1.00 85.69 121 ILE A CA 1
ATOM 919 C C . ILE A 1 121 ? -15.844 -1.918 18.603 1.00 85.69 121 ILE A C 1
ATOM 921 O O . ILE A 1 121 ? -16.070 -0.776 19.003 1.00 85.69 121 ILE A O 1
ATOM 925 N N . GLN A 1 122 ? -15.908 -2.981 19.405 1.00 84.31 122 GLN A N 1
ATOM 926 C CA . GLN A 1 122 ? -16.164 -2.867 20.837 1.00 84.31 122 GLN A CA 1
ATOM 927 C C . GLN A 1 122 ? -14.841 -2.869 21.608 1.00 84.31 122 GLN A C 1
ATOM 929 O O . GLN A 1 122 ? -14.013 -3.758 21.423 1.00 84.31 122 GLN A O 1
ATOM 934 N N . VAL A 1 123 ? -14.647 -1.874 22.474 1.00 84.12 123 VAL A N 1
ATOM 935 C CA . VAL A 1 123 ? -13.459 -1.710 23.325 1.00 84.12 123 VAL A CA 1
ATOM 936 C C . VAL A 1 123 ? -13.934 -1.304 24.721 1.00 84.12 123 VAL A C 1
ATOM 938 O O . VAL A 1 123 ? -14.640 -0.305 24.841 1.00 84.12 123 VAL A O 1
ATOM 941 N N . ALA A 1 124 ? -13.591 -2.081 25.759 1.00 82.81 124 ALA A N 1
ATOM 942 C CA . ALA A 1 124 ? -14.092 -1.904 27.136 1.00 82.81 124 ALA A CA 1
ATOM 943 C C . ALA A 1 124 ? -15.612 -1.651 27.195 1.00 82.81 124 ALA A C 1
ATOM 945 O O . ALA A 1 124 ? -16.078 -0.611 27.648 1.00 82.81 124 ALA A O 1
ATOM 946 N N . GLY A 1 125 ? -16.405 -2.557 26.615 1.00 79.75 125 GLY A N 1
ATOM 947 C CA . GLY A 1 125 ? -17.869 -2.471 26.651 1.00 79.75 125 GLY A CA 1
ATOM 948 C C . GLY A 1 125 ? -18.500 -1.381 25.771 1.00 79.75 125 GLY A C 1
ATOM 949 O O . GLY A 1 125 ? -19.691 -1.476 25.475 1.00 79.75 125 GLY A O 1
ATOM 950 N N . ARG A 1 126 ? -17.734 -0.402 25.272 1.00 82.56 126 ARG A N 1
ATOM 951 C CA . ARG A 1 126 ? -18.223 0.698 24.425 1.00 82.56 126 ARG A CA 1
ATOM 952 C C . ARG A 1 126 ? -17.954 0.436 22.947 1.00 82.56 126 ARG A C 1
ATOM 954 O O . ARG A 1 126 ? -16.950 -0.171 22.585 1.00 82.56 126 ARG A O 1
ATOM 961 N N . VAL A 1 127 ? -18.859 0.907 22.094 1.00 87.12 127 VAL A N 1
ATOM 962 C CA . VAL A 1 127 ? -18.759 0.771 20.635 1.00 87.12 127 VAL A CA 1
ATOM 963 C C . VAL A 1 127 ? -18.140 2.036 20.049 1.00 87.12 127 VAL A C 1
ATOM 965 O O . VAL A 1 127 ? -18.602 3.139 20.332 1.00 87.12 127 VAL A O 1
ATOM 968 N N . TYR A 1 128 ? -17.117 1.863 19.220 1.00 89.44 128 TYR A N 1
ATOM 969 C CA . TYR A 1 128 ? -16.390 2.933 18.546 1.00 89.44 128 TYR A CA 1
ATOM 970 C C . TYR A 1 128 ? -16.387 2.719 17.037 1.00 89.44 128 TYR A C 1
ATOM 972 O O . TYR A 1 128 ? -16.384 1.578 16.574 1.00 89.44 128 TYR A O 1
ATOM 980 N N . GLU A 1 129 ? -16.326 3.810 16.273 1.00 90.06 129 GLU A N 1
ATOM 981 C CA . GLU A 1 129 ? -15.944 3.736 14.864 1.00 90.06 129 GLU A CA 1
ATOM 982 C C . GLU A 1 129 ? -14.448 3.423 14.763 1.00 90.06 129 GLU A C 1
ATOM 984 O O . GLU A 1 129 ? -13.630 3.988 15.493 1.00 90.06 129 GLU A O 1
ATOM 989 N N . ARG A 1 130 ? -14.094 2.481 13.892 1.00 92.12 130 ARG A N 1
ATOM 990 C CA . ARG A 1 130 ? -12.705 2.097 13.637 1.00 92.12 130 ARG A CA 1
ATOM 991 C C . ARG A 1 130 ? -11.961 3.216 12.918 1.00 92.12 130 ARG A C 1
ATOM 993 O O . ARG A 1 130 ? -12.527 3.921 12.083 1.00 92.12 130 ARG A O 1
ATOM 1000 N N . VAL A 1 131 ? -10.671 3.337 13.215 1.00 92.88 131 VAL A N 1
ATOM 1001 C CA . VAL A 1 131 ? -9.797 4.297 12.540 1.00 92.88 131 VAL A CA 1
ATOM 1002 C C . VAL A 1 131 ? -9.465 3.762 11.149 1.00 92.88 131 VAL A C 1
ATOM 1004 O O . VAL A 1 131 ? -9.002 2.631 10.996 1.00 92.88 131 VAL A O 1
ATOM 1007 N N . ARG A 1 132 ? -9.755 4.564 10.125 1.00 94.31 132 ARG A N 1
ATOM 1008 C CA . ARG A 1 132 ? -9.457 4.234 8.729 1.00 94.31 132 ARG A CA 1
ATOM 1009 C C . ARG A 1 132 ? -7.990 4.484 8.427 1.00 94.31 132 ARG A C 1
ATOM 1011 O O . ARG A 1 132 ? -7.380 5.366 9.026 1.00 94.31 132 ARG A O 1
ATOM 1018 N N . PHE A 1 133 ? -7.474 3.760 7.443 1.00 93.50 133 PHE A N 1
ATOM 1019 C CA . PHE A 1 133 ? -6.129 3.989 6.948 1.00 93.50 133 PHE A CA 1
ATOM 1020 C C . PHE A 1 133 ? -5.983 5.416 6.406 1.00 93.50 133 PHE A C 1
ATOM 1022 O O . PHE A 1 133 ? -6.818 5.866 5.620 1.00 93.50 133 PHE A O 1
ATOM 1029 N N . GLY A 1 134 ? -4.957 6.134 6.859 1.00 90.31 134 GLY A N 1
ATOM 1030 C CA . GLY A 1 134 ? -4.746 7.553 6.571 1.00 90.31 134 GLY A CA 1
ATOM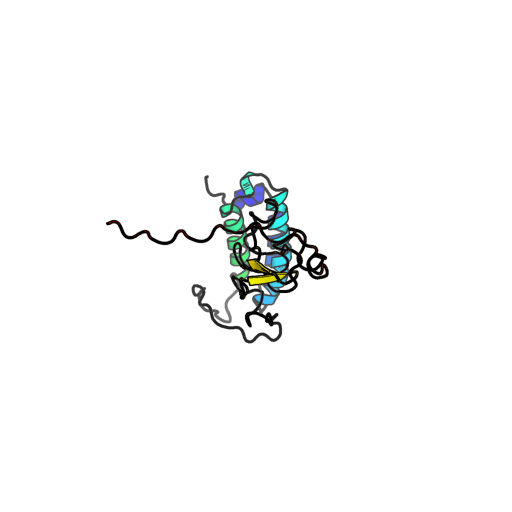 1031 C C . GLY A 1 134 ? -5.401 8.516 7.564 1.00 90.31 134 GLY A C 1
ATOM 1032 O O . GLY A 1 134 ? -5.220 9.724 7.447 1.00 90.31 134 GLY A O 1
ATOM 1033 N N . GLN A 1 135 ? -6.179 8.012 8.528 1.00 91.75 135 GLN A N 1
ATOM 1034 C CA . GLN A 1 135 ? -6.826 8.811 9.581 1.00 91.75 135 GLN A CA 1
ATOM 1035 C C . GLN A 1 135 ? -6.267 8.513 10.979 1.00 91.75 135 GLN A C 1
ATOM 1037 O O . GLN A 1 135 ? -6.809 8.981 11.988 1.00 91.75 135 GLN A O 1
ATOM 1042 N N . GLU A 1 136 ? -5.206 7.712 11.048 1.00 92.81 136 GLU A N 1
ATOM 1043 C CA . GLU A 1 136 ? -4.431 7.497 12.260 1.00 92.81 136 GLU A CA 1
ATOM 1044 C C . GLU A 1 136 ? -3.767 8.785 12.753 1.00 92.81 136 GLU A C 1
ATOM 1046 O O . GLU A 1 136 ? -3.682 9.810 12.074 1.00 92.81 136 GLU A O 1
ATOM 1051 N N . SER A 1 137 ? -3.307 8.738 13.994 1.00 87.06 137 SER A N 1
ATOM 1052 C CA . SER A 1 137 ? -2.706 9.866 14.670 1.00 87.06 137 SER A CA 1
ATOM 1053 C C . SER A 1 137 ? -1.321 10.150 14.098 1.00 87.06 137 SER A C 1
ATOM 1055 O O . SER A 1 137 ? -0.392 9.346 14.170 1.00 87.06 137 SER A O 1
ATOM 1057 N N . GLY A 1 138 ? -1.170 11.364 13.580 1.00 78.31 138 GLY A N 1
ATOM 1058 C CA . GLY A 1 138 ? 0.041 11.791 12.896 1.00 78.31 138 GLY A CA 1
ATOM 1059 C C . GLY A 1 138 ? -0.031 11.512 11.398 1.00 78.31 138 GLY A C 1
ATOM 1060 O O . GLY A 1 138 ? -0.533 10.496 10.939 1.00 78.31 138 GLY A O 1
ATOM 1061 N N . ASN A 1 139 ? 0.535 12.420 10.616 1.00 75.00 139 ASN A N 1
ATOM 1062 C CA . ASN A 1 139 ? 0.484 12.413 9.153 1.00 75.00 139 ASN A CA 1
ATOM 1063 C C . ASN A 1 139 ? 1.407 11.368 8.495 1.00 75.00 139 ASN A C 1
ATOM 1065 O O . ASN A 1 139 ? 1.783 11.504 7.335 1.00 75.00 139 ASN A O 1
ATOM 1069 N N . ARG A 1 140 ? 1.820 10.331 9.234 1.00 77.44 140 ARG A N 1
ATOM 1070 C CA . ARG A 1 140 ? 2.828 9.360 8.781 1.00 77.44 140 ARG A CA 1
ATOM 1071 C C . ARG A 1 140 ? 2.327 8.479 7.635 1.00 77.44 140 ARG A C 1
ATOM 1073 O O . ARG A 1 140 ? 3.145 7.943 6.893 1.00 77.44 140 ARG A O 1
ATOM 1080 N N . TRP A 1 141 ? 1.012 8.317 7.519 1.00 82.69 141 TRP A N 1
ATOM 1081 C CA . TRP A 1 141 ? 0.387 7.394 6.573 1.00 82.69 141 TRP A CA 1
ATOM 1082 C C . TRP A 1 141 ? -0.442 8.088 5.487 1.00 82.69 141 TRP A C 1
ATOM 1084 O O . TRP A 1 141 ? -0.860 7.418 4.552 1.00 82.69 141 TRP A O 1
ATOM 1094 N N . GLU A 1 142 ? -0.625 9.411 5.571 1.00 76.06 142 GLU A N 1
ATOM 1095 C CA . GLU A 1 142 ? -1.431 10.199 4.618 1.00 76.06 142 GLU A CA 1
ATOM 1096 C C . GLU A 1 142 ? -0.898 10.136 3.177 1.00 76.06 142 GLU A C 1
ATOM 1098 O O . GLU A 1 142 ? -1.647 10.324 2.224 1.00 76.06 142 GLU A O 1
ATOM 1103 N N . GLU A 1 143 ? 0.405 9.891 3.005 1.00 78.25 143 GLU A N 1
ATOM 1104 C CA . GLU A 1 143 ? 1.052 9.828 1.688 1.00 78.25 143 GLU A CA 1
ATOM 1105 C C . GLU A 1 143 ? 0.988 8.442 1.024 1.00 78.25 143 GLU A C 1
ATOM 1107 O O . GLU A 1 143 ? 1.455 8.277 -0.102 1.00 78.25 143 GLU A O 1
ATOM 1112 N N . PHE A 1 144 ? 0.453 7.429 1.711 1.00 77.44 144 PHE A N 1
ATOM 1113 C CA . PHE A 1 144 ? 0.418 6.058 1.212 1.00 77.44 144 PHE A CA 1
ATOM 1114 C C . PHE A 1 144 ? -0.952 5.728 0.622 1.00 77.44 144 PHE A C 1
ATOM 1116 O O . PHE A 1 144 ? -1.958 5.756 1.322 1.00 77.44 144 PHE A O 1
ATOM 1123 N N . ASP A 1 145 ? -0.975 5.291 -0.638 1.00 81.19 145 ASP A N 1
ATOM 1124 C CA . ASP A 1 145 ? -2.212 4.834 -1.289 1.00 81.19 145 ASP A CA 1
ATOM 1125 C C . ASP A 1 145 ? -2.750 3.522 -0.695 1.00 81.19 145 ASP A C 1
ATOM 1127 O O . ASP A 1 145 ? -3.952 3.265 -0.749 1.00 81.19 145 ASP A O 1
ATOM 1131 N N . PHE A 1 146 ? -1.871 2.694 -0.114 1.00 84.12 146 PHE A N 1
ATOM 1132 C CA . PHE A 1 146 ? -2.216 1.400 0.477 1.00 84.12 146 PHE A CA 1
ATOM 1133 C C . PHE A 1 146 ? -1.472 1.156 1.787 1.00 84.12 146 PHE A C 1
ATOM 1135 O O . PHE A 1 146 ? -0.292 1.495 1.924 1.00 84.12 146 PHE A O 1
ATOM 1142 N N . CYS A 1 147 ? -2.141 0.495 2.730 1.00 85.56 147 CYS A N 1
ATOM 1143 C CA . CYS A 1 147 ? -1.538 0.100 3.991 1.00 85.56 147 CYS A CA 1
ATOM 1144 C C . CYS A 1 147 ? -0.415 -0.917 3.733 1.00 85.56 147 CYS A C 1
ATOM 1146 O O . CYS A 1 147 ? -0.668 -1.965 3.131 1.00 85.56 147 CYS A O 1
ATOM 1148 N N . PRO A 1 148 ? 0.817 -0.669 4.211 1.00 82.50 148 PRO A N 1
ATOM 1149 C CA . PRO A 1 148 ? 1.938 -1.568 3.955 1.00 82.50 148 PRO A CA 1
ATOM 1150 C C . PRO A 1 148 ? 1.825 -2.915 4.687 1.00 82.50 148 PRO A C 1
ATOM 1152 O O . PRO A 1 148 ? 2.450 -3.875 4.241 1.00 82.50 148 PRO A O 1
ATOM 1155 N N . GLU A 1 149 ? 1.025 -2.996 5.757 1.00 81.88 149 GLU A N 1
ATOM 1156 C CA . GLU A 1 149 ? 0.846 -4.218 6.556 1.00 81.88 149 GLU A CA 1
ATOM 1157 C C . GLU A 1 149 ? -0.320 -5.079 6.061 1.00 81.88 149 GLU A C 1
ATOM 1159 O O . GLU A 1 149 ? -0.168 -6.287 5.873 1.00 81.88 149 GLU A O 1
ATOM 1164 N N . CYS A 1 150 ? -1.490 -4.473 5.823 1.00 83.88 150 CYS A N 1
ATOM 1165 C CA . CYS A 1 150 ? -2.695 -5.230 5.473 1.00 83.88 150 CYS A CA 1
ATOM 1166 C C . CYS A 1 150 ? -3.155 -5.089 4.018 1.00 83.88 150 CYS A C 1
ATOM 1168 O O . CYS A 1 150 ? -3.996 -5.878 3.602 1.00 83.88 150 CYS A O 1
ATOM 1170 N N . GLY A 1 151 ? -2.606 -4.145 3.247 1.00 85.69 151 GLY A N 1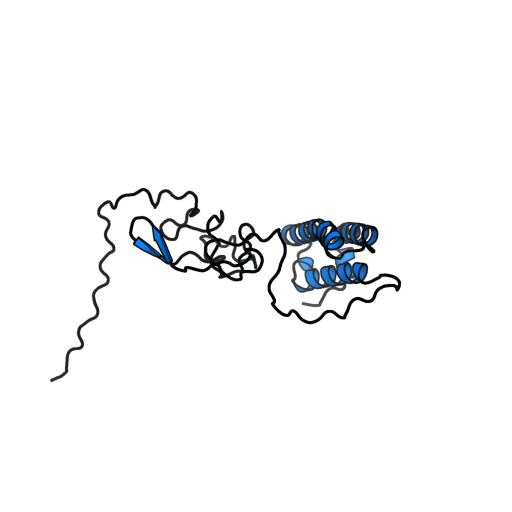
ATOM 1171 C CA . GLY A 1 151 ? -2.915 -3.968 1.823 1.00 85.69 151 GLY A CA 1
ATOM 1172 C C . GLY A 1 151 ? -4.154 -3.127 1.503 1.00 85.69 151 GLY A C 1
ATOM 1173 O O . GLY A 1 151 ? -4.379 -2.850 0.330 1.00 85.69 151 GLY A O 1
ATOM 1174 N N . VAL A 1 152 ? -4.921 -2.680 2.505 1.00 88.12 152 VAL A N 1
ATOM 1175 C CA . VAL A 1 152 ? -6.135 -1.876 2.281 1.00 88.12 152 VAL A CA 1
ATOM 1176 C C . VAL A 1 152 ? -5.828 -0.519 1.642 1.00 88.12 152 VAL A C 1
ATOM 1178 O O . VAL A 1 152 ? -4.813 0.098 1.969 1.00 88.12 152 VAL A O 1
ATOM 1181 N N . SER A 1 153 ? -6.719 -0.024 0.784 1.00 87.62 153 SER A N 1
ATOM 1182 C CA . SER A 1 153 ? -6.626 1.317 0.197 1.00 87.62 153 SER A CA 1
ATOM 1183 C C . SER A 1 153 ? -6.745 2.437 1.239 1.00 87.62 153 SER A C 1
ATOM 1185 O O . SER A 1 153 ? -7.386 2.289 2.283 1.00 87.62 153 SER A O 1
ATOM 1187 N N . HIS A 1 154 ? -6.166 3.596 0.932 1.00 87.62 154 HIS A N 1
ATOM 1188 C CA . HIS A 1 154 ? -6.292 4.823 1.719 1.00 87.62 154 HIS A CA 1
ATOM 1189 C C . HIS A 1 154 ? -7.763 5.214 1.938 1.00 87.62 154 HIS A C 1
ATOM 1191 O O . HIS A 1 154 ? -8.576 5.210 1.015 1.00 87.62 154 HIS A O 1
ATOM 1197 N N . GLY A 1 155 ? -8.125 5.519 3.186 1.00 89.25 155 GLY A N 1
ATOM 1198 C CA . GLY A 1 155 ? -9.506 5.731 3.638 1.00 89.25 155 GLY A CA 1
ATOM 1199 C C . GLY A 1 155 ? -10.304 4.447 3.918 1.00 89.25 155 GLY A C 1
ATOM 1200 O O . GLY A 1 155 ? -11.417 4.511 4.460 1.00 89.25 155 GLY A O 1
ATOM 1201 N N . GLY A 1 156 ? -9.759 3.276 3.590 1.00 91.31 156 GLY A N 1
ATOM 1202 C CA . GLY A 1 156 ? -10.351 1.976 3.883 1.00 91.31 156 GLY A CA 1
ATOM 1203 C C . GLY A 1 156 ? -10.177 1.551 5.343 1.00 91.31 156 GLY A C 1
ATOM 1204 O O . GLY A 1 156 ? -9.361 2.090 6.090 1.00 91.31 156 GLY A O 1
ATOM 1205 N N . LEU A 1 157 ? -10.975 0.575 5.773 1.00 93.94 157 LEU A N 1
ATOM 1206 C CA . LEU A 1 157 ? -10.846 -0.051 7.089 1.0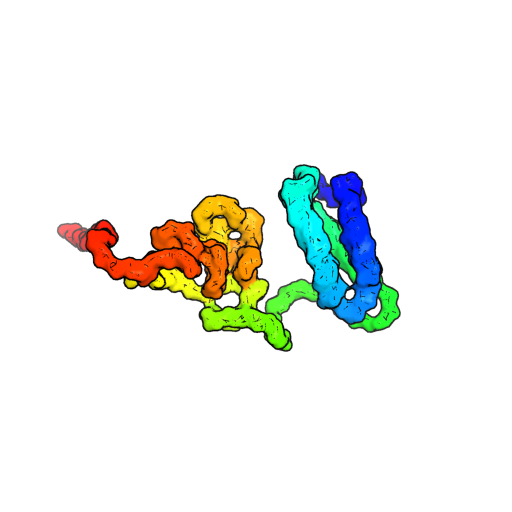0 93.94 157 LEU A CA 1
ATOM 1207 C C . LEU A 1 157 ? -9.825 -1.182 7.047 1.00 93.94 157 LEU A C 1
ATOM 1209 O O . LEU A 1 157 ? -9.910 -2.061 6.191 1.00 93.94 157 LEU A O 1
ATOM 1213 N N . HIS A 1 158 ? -8.928 -1.213 8.026 1.00 93.38 158 HIS A N 1
ATOM 1214 C CA . HIS A 1 158 ? -7.918 -2.262 8.143 1.00 93.38 158 HIS A CA 1
ATOM 1215 C C . HIS A 1 158 ? -8.518 -3.664 8.259 1.00 93.38 158 HIS A C 1
ATOM 1217 O O . HIS A 1 158 ? -9.617 -3.863 8.789 1.00 93.38 158 HIS A O 1
ATOM 1223 N N . HIS A 1 159 ? -7.778 -4.670 7.807 1.00 91.00 159 HIS A N 1
ATOM 1224 C CA . HIS A 1 159 ? -8.099 -6.054 8.145 1.00 91.00 159 HIS A CA 1
ATOM 1225 C C . HIS A 1 159 ? -7.733 -6.357 9.607 1.00 91.00 159 HIS A C 1
ATOM 1227 O O . HIS A 1 159 ? -6.762 -5.791 10.116 1.00 91.00 159 HIS A O 1
ATOM 1233 N N . PRO A 1 160 ? -8.473 -7.251 10.293 1.00 85.75 160 PRO A N 1
ATOM 1234 C CA . PRO A 1 160 ? -8.136 -7.643 11.658 1.00 85.75 160 PRO A CA 1
ATOM 1235 C C . PRO A 1 160 ? -6.703 -8.171 11.739 1.00 85.75 160 PRO A C 1
ATOM 1237 O O . PRO A 1 160 ? -6.295 -8.971 10.897 1.00 85.75 160 PRO A O 1
ATOM 1240 N N . GLY A 1 161 ? -5.953 -7.748 12.756 1.00 82.25 161 GLY A N 1
ATOM 1241 C CA . GLY A 1 161 ? -4.544 -8.125 12.893 1.00 82.25 161 GLY A CA 1
ATOM 1242 C C . GLY A 1 161 ? -3.551 -7.110 12.314 1.00 82.25 161 GLY A C 1
ATOM 1243 O O . GLY A 1 161 ? -2.358 -7.377 12.348 1.00 82.25 161 GLY A O 1
ATOM 1244 N N . CYS A 1 162 ? -4.004 -5.979 11.761 1.00 88.38 162 CYS A N 1
ATOM 1245 C CA . CYS A 1 162 ? -3.104 -4.983 11.181 1.00 88.38 162 CYS A CA 1
ATOM 1246 C C . CYS A 1 162 ? -2.283 -4.243 12.249 1.00 88.38 162 CYS A C 1
ATOM 1248 O O . CYS A 1 162 ? -2.844 -3.560 13.105 1.00 88.38 162 CYS A O 1
ATOM 1250 N N . ASP A 1 163 ? -0.954 -4.285 12.134 1.00 84.44 163 ASP A N 1
ATOM 1251 C CA . ASP A 1 163 ? -0.031 -3.604 13.051 1.00 84.44 163 ASP A CA 1
ATOM 1252 C C . ASP A 1 163 ? -0.060 -2.067 12.957 1.00 84.44 163 ASP A C 1
ATOM 1254 O O . ASP A 1 163 ? 0.523 -1.385 13.801 1.00 84.44 163 ASP A O 1
ATOM 1258 N N . ILE A 1 164 ? -0.737 -1.506 11.954 1.00 88.19 164 ILE A N 1
ATOM 1259 C CA . ILE A 1 164 ? -0.898 -0.054 11.790 1.00 88.19 164 ILE A CA 1
ATOM 1260 C C . ILE A 1 164 ? -2.216 0.451 12.372 1.00 88.19 164 ILE A C 1
ATOM 1262 O O . ILE A 1 164 ? -2.288 1.613 12.763 1.00 88.19 164 ILE A O 1
ATOM 1266 N N . GLU A 1 165 ? -3.245 -0.394 12.459 1.00 93.00 165 GLU A N 1
ATOM 1267 C CA . GLU A 1 165 ? -4.560 0.055 12.905 1.00 93.00 165 GLU A CA 1
ATOM 1268 C C . GLU A 1 165 ? -4.495 0.625 14.328 1.00 93.00 165 GLU A C 1
ATOM 1270 O O . GLU A 1 165 ? -4.023 -0.030 15.260 1.00 93.00 165 GLU A O 1
ATOM 1275 N N . GLU A 1 166 ? -5.005 1.843 14.508 1.00 94.25 166 GLU A N 1
ATOM 1276 C CA . GLU A 1 166 ? -5.078 2.484 15.816 1.00 94.25 166 GLU A CA 1
ATOM 1277 C C . GLU A 1 166 ? -6.357 2.128 16.572 1.00 94.25 166 GLU A C 1
ATOM 1279 O O . GLU A 1 166 ? -7.464 2.082 16.033 1.00 94.25 166 GLU A O 1
ATOM 1284 N N . CYS A 1 167 ? -6.213 1.974 17.885 1.00 92.12 167 CYS A N 1
ATOM 1285 C CA . CYS A 1 167 ? -7.329 1.885 18.802 1.00 92.12 167 CYS A CA 1
ATOM 1286 C C . CYS A 1 167 ? -8.105 3.211 18.804 1.00 92.12 167 CYS A C 1
ATOM 1288 O O . CYS A 1 167 ? -7.539 4.243 19.178 1.00 92.12 167 CYS A O 1
ATOM 1290 N N . PRO A 1 168 ? -9.415 3.214 18.504 1.00 92.69 168 PRO A N 1
ATOM 1291 C CA . PRO A 1 168 ? -10.189 4.453 18.478 1.00 92.69 168 PRO A CA 1
ATOM 1292 C C . PRO A 1 168 ? -10.334 5.109 19.861 1.00 92.69 168 PRO A C 1
ATOM 1294 O O . PRO A 1 168 ? -10.608 6.305 19.946 1.00 92.69 168 PRO A O 1
ATOM 1297 N N . ARG A 1 169 ? -10.108 4.354 20.950 1.00 90.94 169 ARG A N 1
ATOM 1298 C CA . ARG A 1 169 ? -10.163 4.855 22.332 1.00 90.94 169 ARG A CA 1
ATOM 1299 C C . ARG A 1 169 ? -8.886 5.586 22.757 1.00 90.94 169 ARG A C 1
ATOM 1301 O O . ARG A 1 169 ? -8.984 6.662 23.335 1.00 90.94 169 ARG A O 1
ATOM 1308 N N . CYS A 1 170 ? -7.706 5.004 22.524 1.00 90.75 170 CYS A N 1
ATOM 1309 C CA . CYS A 1 170 ? -6.436 5.542 23.043 1.00 90.75 170 CYS A CA 1
ATOM 1310 C C . CYS A 1 170 ? -5.413 5.940 21.976 1.00 90.75 170 CYS A C 1
ATOM 1312 O O . CYS A 1 170 ? -4.341 6.421 22.335 1.00 90.75 170 CYS A O 1
ATOM 1314 N N . ARG A 1 171 ? -5.715 5.719 20.691 1.00 91.88 171 ARG A N 1
ATOM 1315 C CA . ARG A 1 171 ? -4.852 6.022 19.538 1.00 91.88 171 ARG A CA 1
ATOM 1316 C C . ARG A 1 171 ? -3.492 5.312 19.508 1.00 91.88 171 ARG A C 1
ATOM 1318 O O . ARG A 1 171 ? -2.665 5.595 18.655 1.00 91.88 171 ARG A O 1
ATOM 1325 N N . ARG A 1 172 ? -3.247 4.360 20.412 1.00 89.44 172 ARG A N 1
ATOM 1326 C CA . ARG A 1 172 ? -2.136 3.399 20.298 1.00 89.44 172 ARG A CA 1
ATOM 1327 C C . ARG A 1 172 ? -2.508 2.288 19.313 1.00 89.44 172 ARG A C 1
ATOM 1329 O O . ARG A 1 172 ? -3.677 2.157 18.963 1.00 89.44 172 ARG A O 1
ATOM 1336 N N . GLN A 1 173 ? -1.544 1.459 18.919 1.00 89.31 173 GLN A N 1
ATOM 1337 C CA . GLN A 1 173 ? -1.784 0.273 18.087 1.00 89.31 173 GLN A CA 1
ATOM 1338 C C . GLN A 1 173 ? -2.901 -0.603 18.686 1.00 89.31 173 GLN A C 1
ATOM 1340 O O . GLN A 1 173 ? -2.837 -0.976 19.857 1.00 89.31 173 GLN A O 1
ATOM 1345 N N . TYR A 1 174 ? -3.921 -0.933 17.890 1.00 88.50 174 TYR A N 1
ATOM 1346 C CA . TYR A 1 174 ? -5.102 -1.673 18.340 1.00 88.50 174 TYR A CA 1
ATOM 1347 C C . TYR A 1 174 ? -4.745 -3.069 18.865 1.00 88.50 174 TYR A C 1
ATOM 1349 O O . TYR A 1 174 ? -5.238 -3.464 19.919 1.00 88.50 174 TYR A O 1
ATOM 1357 N N . LEU A 1 175 ? -3.826 -3.768 18.187 1.00 84.31 175 LEU A N 1
ATOM 1358 C CA . LEU A 1 175 ? -3.390 -5.127 18.535 1.00 84.31 175 LEU A CA 1
ATOM 1359 C C . LEU A 1 175 ? -2.733 -5.257 19.913 1.00 84.31 175 LEU A C 1
ATOM 1361 O O . LEU A 1 175 ? -2.747 -6.345 20.483 1.00 84.31 175 LEU A O 1
ATOM 1365 N N . SER A 1 176 ? -2.135 -4.182 20.424 1.00 83.62 176 SER A N 1
ATOM 1366 C CA . SER A 1 176 ? -1.340 -4.192 21.658 1.00 83.62 176 SER A CA 1
ATOM 1367 C C . SER A 1 176 ? -1.831 -3.191 22.701 1.00 83.62 176 SER A C 1
ATOM 1369 O O . SER A 1 176 ? -1.136 -2.931 23.682 1.00 83.62 176 SER A O 1
ATOM 1371 N N . CYS A 1 177 ? -3.011 -2.593 22.505 1.00 85.94 177 CYS A N 1
ATOM 1372 C CA . CYS A 1 177 ? -3.566 -1.673 23.488 1.00 85.94 177 CYS A CA 1
ATOM 1373 C C . CYS A 1 177 ? -4.267 -2.417 24.632 1.00 85.94 177 CYS A C 1
ATOM 1375 O O . CYS A 1 177 ? -5.036 -3.349 24.416 1.00 85.94 177 CYS A O 1
ATOM 1377 N N . ASP A 1 178 ? -4.102 -1.911 25.851 1.00 85.25 178 ASP A N 1
ATOM 1378 C CA . ASP A 1 178 ? -4.682 -2.509 27.069 1.00 85.25 178 ASP A CA 1
ATOM 1379 C C . ASP A 1 178 ? -6.138 -2.065 27.310 1.00 85.25 178 ASP A C 1
ATOM 1381 O O . ASP A 1 178 ? -6.746 -2.312 28.348 1.00 85.25 178 ASP A O 1
ATOM 1385 N N . CYS A 1 179 ? -6.737 -1.373 26.337 1.00 83.81 179 CYS A N 1
ATOM 1386 C CA . CYS A 1 179 ? -8.047 -0.754 26.492 1.00 83.81 179 CYS A CA 1
ATOM 1387 C C . CYS A 1 179 ? -9.203 -1.748 26.646 1.00 83.81 179 CYS A C 1
ATOM 1389 O O . CYS A 1 179 ? -10.302 -1.293 26.944 1.00 83.81 179 CYS A O 1
ATOM 1391 N N . GLY A 1 180 ? -8.990 -3.041 26.384 1.00 70.31 180 GLY A N 1
ATOM 1392 C CA . GLY A 1 180 ? -9.990 -4.100 26.539 1.00 70.31 180 GLY A CA 1
ATOM 1393 C C . GLY A 1 180 ? -10.007 -4.765 27.918 1.00 70.31 180 GLY A C 1
ATOM 1394 O O . GLY A 1 180 ? -10.956 -5.485 28.208 1.00 70.31 180 GLY A O 1
ATOM 1395 N N . GLU A 1 181 ? -8.991 -4.526 28.750 1.00 65.62 181 GLU A N 1
ATOM 1396 C CA . GLU A 1 181 ? -8.821 -5.179 30.060 1.00 65.62 181 GLU A CA 1
ATOM 1397 C C . GLU A 1 181 ? -9.335 -4.322 31.225 1.00 65.62 181 GLU A C 1
ATOM 1399 O O . GLU A 1 181 ? -9.501 -4.800 32.346 1.00 65.62 181 GLU A O 1
ATOM 1404 N N . GLU A 1 182 ? -9.607 -3.046 30.965 1.00 56.06 182 GLU A N 1
ATOM 1405 C CA . GLU A 1 182 ? -10.133 -2.120 31.958 1.00 56.06 182 GLU A CA 1
ATOM 1406 C C . GLU A 1 182 ? -11.648 -2.327 32.111 1.00 56.06 182 GLU A C 1
ATOM 1408 O O . GLU A 1 182 ? -12.439 -1.849 31.295 1.00 56.06 182 GLU A O 1
ATOM 1413 N N . GLU A 1 183 ? -12.058 -3.034 33.168 1.00 50.41 183 GLU A N 1
ATOM 1414 C CA . GLU A 1 183 ? -13.421 -2.930 33.696 1.00 50.41 183 GLU A CA 1
ATOM 1415 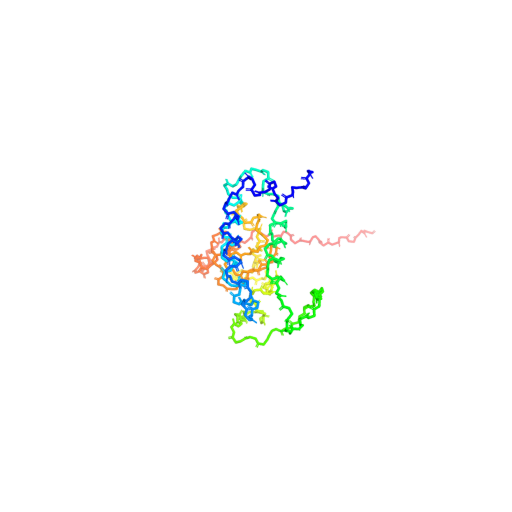C C . GLU A 1 183 ? -13.685 -1.462 34.065 1.00 50.41 183 GLU A C 1
ATOM 1417 O O . GLU A 1 183 ? -12.866 -0.830 34.736 1.00 50.41 183 GLU A O 1
ATOM 1422 N N . ASP A 1 184 ? -14.803 -0.908 33.588 1.00 47.91 184 ASP A N 1
ATOM 1423 C CA . ASP A 1 184 ? -15.202 0.488 33.769 1.00 47.91 184 ASP A CA 1
ATOM 1424 C C . ASP A 1 184 ? -15.012 0.979 35.223 1.00 47.91 184 ASP A C 1
ATOM 1426 O O . ASP A 1 184 ? -15.860 0.789 36.097 1.00 47.91 184 ASP A O 1
ATOM 1430 N N . GLY A 1 185 ? -13.923 1.709 35.480 1.00 45.75 185 GLY A N 1
ATOM 1431 C CA . GLY A 1 185 ? -13.904 2.713 36.541 1.00 45.75 185 GLY A CA 1
ATOM 1432 C C . GLY A 1 185 ? -14.902 3.827 36.187 1.00 45.75 185 GLY A C 1
ATOM 1433 O O . GLY A 1 185 ? -15.106 4.095 35.000 1.00 45.75 185 GLY A O 1
ATOM 1434 N N . PRO A 1 186 ? -15.552 4.491 37.164 1.00 45.72 1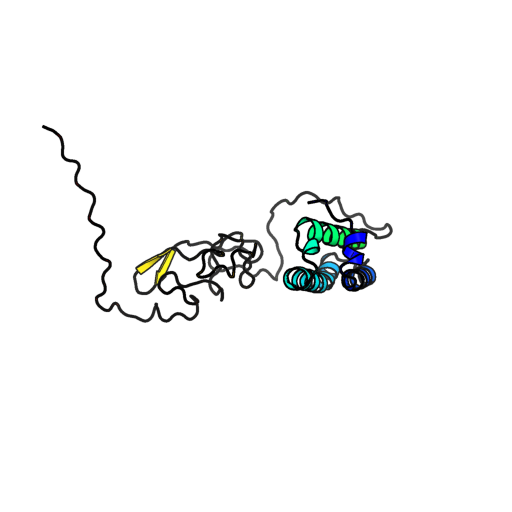86 PRO A N 1
ATOM 1435 C CA . PRO A 1 186 ? -16.684 5.379 36.912 1.00 45.72 186 PRO A CA 1
ATOM 1436 C C . PRO A 1 186 ? -16.223 6.682 36.241 1.00 45.72 186 PRO A C 1
ATOM 1438 O O . PRO A 1 186 ? -16.011 7.705 36.883 1.00 45.72 186 PRO A O 1
ATOM 1441 N N . GLY A 1 187 ? -16.077 6.629 34.923 1.00 47.31 187 GLY A N 1
ATOM 1442 C CA . GLY A 1 187 ? -15.886 7.750 34.012 1.00 47.31 187 GLY A CA 1
ATOM 1443 C C . GLY A 1 187 ? -16.899 7.618 32.883 1.00 47.31 187 GLY A C 1
ATOM 1444 O O . GLY A 1 187 ? -16.553 7.321 31.735 1.00 47.31 187 GLY A O 1
ATOM 1445 N N . GLY A 1 188 ? -18.182 7.719 33.236 1.00 40.28 188 GLY A N 1
ATOM 1446 C CA . GLY A 1 188 ? -19.277 7.738 32.269 1.00 40.28 188 GLY A CA 1
ATOM 1447 C C . GLY A 1 188 ? -19.110 8.891 31.268 1.00 40.28 188 GLY A C 1
ATOM 1448 O O . GLY A 1 188 ? -18.512 9.910 31.616 1.00 40.28 188 GLY A O 1
ATOM 1449 N N . PRO A 1 189 ? -19.591 8.741 30.021 1.00 50.25 189 PRO A N 1
ATOM 1450 C CA . PRO A 1 189 ? -19.613 9.846 29.074 1.00 50.25 189 PRO A CA 1
ATOM 1451 C C . PRO A 1 189 ? -20.501 10.956 29.636 1.00 50.25 189 PRO A C 1
ATOM 1453 O O . PRO A 1 189 ? -21.612 10.685 30.102 1.00 50.25 189 PRO A O 1
ATOM 1456 N N . GLU A 1 190 ? -20.014 12.195 29.595 1.00 45.03 190 GLU A N 1
ATOM 1457 C CA . GLU A 1 190 ? -20.864 13.358 29.810 1.00 45.03 190 GLU A CA 1
ATOM 1458 C C . GLU A 1 190 ? -22.100 13.219 28.922 1.00 45.03 190 GLU A C 1
ATOM 1460 O O . GLU A 1 190 ? -22.011 12.962 27.718 1.00 45.03 190 GLU A O 1
ATOM 1465 N N . ALA A 1 191 ? -23.258 13.289 29.571 1.00 43.91 191 ALA A N 1
ATOM 1466 C CA . ALA A 1 191 ? -24.551 13.165 28.944 1.00 43.91 191 ALA A CA 1
ATOM 1467 C C . ALA A 1 191 ? -24.637 14.127 27.756 1.00 43.91 191 ALA A C 1
ATOM 1469 O O . ALA A 1 191 ? -24.572 15.344 27.914 1.00 43.91 191 ALA A O 1
ATOM 1470 N N . ILE A 1 192 ? -24.839 13.566 26.567 1.00 49.94 192 ILE A N 1
ATOM 1471 C CA . ILE A 1 192 ? -25.428 14.294 25.449 1.00 49.94 192 ILE A CA 1
ATOM 1472 C C . ILE A 1 192 ? -26.773 14.820 25.978 1.00 49.94 192 ILE A C 1
ATOM 1474 O O . ILE A 1 192 ? -27.606 13.993 26.372 1.00 49.94 192 ILE A O 1
ATOM 1478 N N . PRO A 1 193 ? -27.024 16.141 26.057 1.00 43.53 193 PRO A N 1
ATOM 1479 C CA . PRO A 1 193 ? -28.337 16.607 26.458 1.00 43.53 193 PRO A CA 1
ATOM 1480 C C . PRO A 1 193 ? -29.327 16.158 25.387 1.00 43.53 193 PRO A C 1
ATOM 1482 O O . PRO A 1 193 ? -29.189 16.470 24.203 1.00 43.53 193 PRO A O 1
ATOM 1485 N N . ALA A 1 194 ? -30.303 15.368 25.824 1.00 42.38 194 ALA A N 1
ATOM 1486 C CA . ALA A 1 194 ? -31.415 14.938 25.010 1.00 42.38 194 ALA A CA 1
ATOM 1487 C C . ALA A 1 194 ? -32.074 16.165 24.358 1.00 42.38 194 ALA A C 1
ATOM 1489 O O . ALA A 1 194 ? -32.559 17.059 25.047 1.00 42.38 194 ALA A O 1
ATOM 1490 N N . MET A 1 195 ? -32.041 16.197 23.023 1.00 42.56 195 MET A N 1
ATOM 1491 C CA . MET A 1 195 ? -33.183 16.508 22.160 1.00 42.56 195 MET A CA 1
ATOM 1492 C C . MET A 1 195 ? -34.359 17.161 22.899 1.00 42.56 195 MET A C 1
ATOM 1494 O O . MET A 1 195 ? -35.151 16.495 23.566 1.00 42.56 195 MET A O 1
ATOM 1498 N N . MET A 1 196 ? -34.446 18.485 22.751 1.00 49.81 196 MET A N 1
ATOM 1499 C CA . MET A 1 196 ? -35.574 19.290 23.204 1.00 49.81 196 MET A CA 1
ATOM 1500 C C . MET A 1 196 ? -36.888 18.712 22.658 1.00 49.81 196 MET A C 1
ATOM 1502 O O . MET A 1 196 ? -36.969 18.441 21.455 1.00 49.81 196 MET A O 1
ATOM 1506 N N . PRO A 1 197 ? -37.934 18.538 23.482 1.00 47.22 197 PRO A N 1
ATOM 1507 C CA . PRO A 1 197 ? -39.255 18.262 22.953 1.00 47.22 197 PRO A CA 1
ATOM 1508 C C . PRO A 1 197 ? -39.761 19.496 22.196 1.00 47.22 197 PRO A C 1
ATOM 1510 O O . PRO A 1 197 ? -39.631 20.630 22.650 1.00 47.22 197 PRO A O 1
ATOM 1513 N N . CYS A 1 198 ? -40.318 19.246 21.014 1.00 43.44 198 CYS A N 1
ATOM 1514 C CA . CYS A 1 198 ? -40.990 20.226 20.176 1.00 43.44 198 CYS A CA 1
ATOM 1515 C C . CYS A 1 198 ? -42.176 20.815 20.960 1.00 43.44 198 CYS A C 1
ATOM 1517 O O . CYS A 1 198 ? -43.173 20.128 21.189 1.00 43.44 198 CYS A O 1
ATOM 1519 N N . GLU A 1 199 ? -42.049 22.060 21.417 1.00 45.91 199 GLU A N 1
ATOM 1520 C CA . GLU A 1 199 ? -43.137 22.790 22.058 1.00 45.91 199 GLU A CA 1
ATOM 1521 C C . GLU A 1 199 ? -44.105 23.268 20.973 1.00 45.91 199 GLU A C 1
ATOM 1523 O O . GLU A 1 199 ? -43.771 24.080 20.109 1.00 45.91 199 GLU A O 1
ATOM 1528 N N . VAL A 1 200 ? -45.312 22.708 21.002 1.00 49.38 200 VAL A N 1
ATOM 1529 C CA . VAL A 1 200 ? -46.459 23.171 20.225 1.00 49.38 200 VAL A CA 1
ATOM 1530 C C . VAL A 1 200 ? -46.783 24.594 20.684 1.00 49.38 200 VAL A C 1
ATOM 1532 O O . VAL A 1 200 ? -47.146 24.810 21.840 1.00 49.38 200 VAL A O 1
ATOM 1535 N N . LEU A 1 201 ? -46.612 25.559 19.779 1.00 51.34 201 LEU A N 1
ATOM 1536 C CA . LEU A 1 201 ? -47.111 26.923 19.941 1.00 51.34 201 LEU A CA 1
ATOM 1537 C C . LEU A 1 201 ? -48.636 26.911 20.129 1.00 51.34 201 LEU A C 1
ATOM 1539 O O . LEU A 1 201 ? -49.339 26.125 19.494 1.00 51.34 201 LEU A O 1
ATOM 1543 N N . GLN A 1 202 ? -49.071 27.797 21.026 1.00 57.00 202 GLN A N 1
ATOM 1544 C CA . GLN A 1 202 ? -50.446 28.095 21.442 1.00 57.00 202 GLN A CA 1
ATOM 1545 C C . GLN A 1 202 ? -51.441 28.248 20.289 1.00 57.00 202 GLN A C 1
ATOM 1547 O O . GLN A 1 202 ? -51.071 28.866 19.264 1.00 57.00 202 GLN A O 1
#

pLDDT: mean 71.8, std 16.21, range [35.97, 94.31]

Secondary structure (DSSP, 8-state):
-PPPPHHHHHHH-TTHHHHHHHHHHSTT-SSHHHHHHHHHHHHHHHHHHHHHHS-GGG-SHHHHHHHHHHHHHHHH---SSS---------------TT--B-TTT-SBTTT-SS-S-SEEEETTEEEEPPBTT-SSSTTSTT-SB-TTT-PBTTSBPPTT-TTPBPTTTSSBGGG-GGGT----S-PPPPPPP--------

Radius of gyration: 24.35 Å; chains: 1; bounding box: 72×50×69 Å

Foldseek 3Di:
DDQDAPVNLCVQPVLLVVLLVLLLVCQPDPDPCVSCVRSVVSLVVVLVCCCPPTDPVCNDPRNSVNSVVVSVVSNVPDDDDDDDDDPDDDDDDDDPDPPFPQQPQARHRLQPAQAGDDQWDDFLNDIDGWQFQCRADDNPRVPPQADPFRNHGGRHYGGPPGQCTADRVPSHGPVPDPRRVDNDDPPDPDDPPDDDPDDDDD